Protein AF-X1GSZ5-F1 (afdb_monomer_lite)

Foldseek 3Di:
DAPDDPPDDDDPQSRVQQQLLLPVQPFKHKDWDWDADPDPPDIDIDIDMGGDQQKDWDKDFAQWDFPVDGGWIKTWIWGQQPPVQRKIKIKMKTGHPVPDRPQFIKIKIKIWGDPDRSQKIKIWIKMKGWDWDDPPPPKIKTKIKIKIWMKIKGFPDDDPQKTKIKIKMWMKMWMWIAIPPCRPAQTAIWIFIKIKIKMKIWGDDPFKTKIKIKMKIWGDDTDDQVQCPDPVVRGHQDHFFGNTKIKIKIKIKMKGQPDPLSQKIKIKIKIWIDMPGAHGQVQWDFAAIPPFAPPGGGSPDTGNIDMGIDMWMKGFPQSVCVVVVHDRDDPPDPDDGIDIDDDHD

pLDDT: mean 84.46, std 16.95, range [29.03, 98.62]

Radius of gyration: 24.36 Å; chains: 1; bounding box: 69×40×79 Å

InterPro domains:
  IPR005565 Haemolysin activator HlyB, C-terminal [PF03865] (51-308)
  IPR051544 Two-partner secretion system outer membrane transporter [PTHR34597] (4-317)

Secondary structure (DSSP, 8-state):
--S--TTSPP-HHHHHHHHHHHTTSTTEEEEEEEEE-SSTT-EEEEEEEEE---EEEEEE----S-TTT----EEEEEESSSSSSS-EEEEEEE--SSS-TTTS-EEEEEEEEEEETBTEEEEEEEEEEEEEEE-STT-EEEEEEEEEEEEEEEEEEEETTEEEEEEEEEEEEEEEEEESS-HHHH-EEEEEEEEEEEEEEEEE-SSEEEEEEEEEEEEEEES-HHHH-BTTTTBSSSTT--SS-EEEEEEEEEEEESSTT--EEEEEEEEEEEESSPPPGGGPEEESSTTSSTTSPTT-EEESSEEEEEEEEEE-HHHHHHHTTPPPPPTTS-----B------

Organism: NCBI:txid412755

Sequence (345 aa):
WSPIRVGEVGKQKELEEFINLLNLNPDRYISATVSKGAEPETLSVGYNIYEANPWHYFLQVDNSGTDDRQWTPRVGLINTNLTGIDDRFTVFYQAPWDKGITDRYSIFGSYDFPIMGPKLRLELYAGYSQFDVDGGGGINFLGHGSLYGGKLRYNAFQKDGWFFDLTTSLSREKSKVSSSIFSAILGSEVEMDLWGIGFDIHKRSDMSNTSITFDRVQSVDGSSQRKFWDSATLTGARTNADRDFSIYTTAASHSQYLDNDKIQRLTGSLRWIVPDERLVPAKMTTFGGMYSVRGYKESRIIADGGILASVQYEYDLVKHDAAQGQPTPTLGEYEIKKLAPLVFF

Structure (mmCIF, N/CA/C/O backbone):
data_AF-X1GSZ5-F1
#
_entry.id   AF-X1GSZ5-F1
#
loop_
_atom_site.group_PDB
_atom_site.id
_atom_site.type_symbol
_atom_site.label_atom_id
_atom_site.label_alt_id
_atom_site.label_comp_id
_atom_site.label_asym_id
_atom_site.label_entity_id
_atom_site.label_seq_id
_atom_site.pdbx_PDB_ins_code
_atom_site.Cartn_x
_atom_site.Cartn_y
_atom_site.Cartn_z
_atom_site.occupancy
_atom_site.B_iso_or_equiv
_atom_site.auth_seq_id
_atom_site.auth_comp_id
_atom_site.auth_asym_id
_atom_site.auth_atom_id
_atom_site.pdbx_PDB_model_num
ATOM 1 N N . TRP A 1 1 ? -2.839 -6.011 26.084 1.00 82.88 1 TRP A N 1
ATOM 2 C CA . TRP A 1 1 ? -2.559 -4.560 25.991 1.00 82.88 1 TRP A CA 1
ATOM 3 C C . TRP A 1 1 ? -3.723 -3.680 26.439 1.00 82.88 1 TRP A C 1
ATOM 5 O O . TRP A 1 1 ? -3.803 -2.545 25.988 1.00 82.88 1 TRP A O 1
ATOM 15 N N . SER A 1 2 ? -4.615 -4.160 27.316 1.00 86.44 2 SER A N 1
ATOM 16 C CA . SER A 1 2 ? -5.744 -3.328 27.745 1.00 86.44 2 SER A CA 1
ATOM 17 C C . SER A 1 2 ? -5.241 -2.067 28.468 1.00 86.44 2 SER A C 1
ATOM 19 O O . SER A 1 2 ? -4.349 -2.191 29.315 1.00 86.44 2 SER A O 1
ATOM 21 N N . PRO A 1 3 ? -5.787 -0.878 28.149 1.00 88.00 3 PRO A N 1
ATOM 22 C CA . PRO A 1 3 ? -5.493 0.354 28.876 1.00 88.00 3 PRO A CA 1
ATOM 23 C C . PRO A 1 3 ? -6.180 0.402 30.250 1.00 88.00 3 PRO A C 1
ATOM 25 O O . PRO A 1 3 ? -5.873 1.279 31.048 1.00 88.00 3 PRO A O 1
ATOM 28 N N . ILE A 1 4 ? -7.098 -0.528 30.543 1.00 88.12 4 ILE A N 1
ATOM 29 C CA . ILE A 1 4 ? -7.776 -0.633 31.837 1.00 88.12 4 ILE A CA 1
ATOM 30 C C . ILE A 1 4 ? -7.060 -1.675 32.694 1.00 88.12 4 ILE A C 1
ATOM 32 O O . ILE A 1 4 ? -6.878 -2.822 32.276 1.00 88.12 4 ILE A O 1
ATOM 36 N N . ARG A 1 5 ? -6.676 -1.281 33.910 1.00 87.06 5 ARG A N 1
ATOM 37 C CA . ARG A 1 5 ? -6.020 -2.146 34.896 1.00 87.06 5 ARG A CA 1
ATOM 38 C C . ARG A 1 5 ? -6.817 -2.189 36.190 1.00 87.06 5 ARG A C 1
ATOM 40 O O . ARG A 1 5 ? -7.495 -1.231 36.555 1.00 87.06 5 ARG A O 1
ATOM 47 N N . VAL A 1 6 ? -6.719 -3.315 36.890 1.00 86.50 6 VAL A N 1
ATOM 48 C CA . VAL A 1 6 ? -7.351 -3.491 38.202 1.00 86.50 6 VAL A CA 1
ATOM 49 C C . VAL A 1 6 ? -6.750 -2.484 39.185 1.00 86.50 6 VAL A C 1
ATOM 51 O O . VAL A 1 6 ? -5.532 -2.404 39.314 1.00 86.50 6 VAL A O 1
ATOM 54 N N . GLY A 1 7 ? -7.609 -1.726 39.871 1.00 85.00 7 GLY A N 1
ATOM 55 C CA . GLY A 1 7 ? -7.205 -0.711 40.850 1.00 85.00 7 GLY A CA 1
ATOM 56 C C . GLY A 1 7 ? -6.891 0.672 40.268 1.00 85.00 7 GLY A C 1
ATOM 57 O O . GLY A 1 7 ? -6.619 1.591 41.034 1.00 85.00 7 GLY A O 1
ATOM 58 N N . GLU A 1 8 ? -6.954 0.850 38.946 1.00 87.19 8 GLU A N 1
ATOM 59 C CA . GLU A 1 8 ? -6.777 2.153 38.298 1.00 87.19 8 GLU A CA 1
ATOM 60 C C . GLU A 1 8 ? -8.125 2.773 37.898 1.00 87.19 8 GLU A C 1
ATOM 62 O O . GLU A 1 8 ? -9.112 2.077 37.648 1.00 87.19 8 GLU A O 1
ATOM 67 N N . VAL A 1 9 ? -8.169 4.108 37.815 1.00 86.06 9 VAL A N 1
ATOM 68 C CA . VAL A 1 9 ? -9.352 4.830 37.328 1.00 86.06 9 VAL A CA 1
ATOM 69 C C . VAL A 1 9 ? -9.559 4.510 35.849 1.00 86.06 9 VAL A C 1
ATOM 71 O O . VAL A 1 9 ? -8.690 4.771 35.016 1.00 86.06 9 VAL A O 1
ATOM 74 N N . GLY A 1 10 ? -10.730 3.965 35.519 1.00 83.50 10 GLY A N 1
ATOM 75 C CA . GLY A 1 10 ? -11.075 3.602 34.151 1.00 83.50 10 GLY A CA 1
ATOM 76 C C . GLY A 1 10 ? -11.199 4.826 33.245 1.00 83.50 10 GLY A C 1
ATOM 77 O O . GLY A 1 10 ? -12.003 5.723 33.494 1.00 83.50 10 GLY A O 1
ATOM 78 N N . LYS A 1 11 ? -10.426 4.847 32.157 1.00 89.69 11 LYS A N 1
ATOM 79 C CA . LYS A 1 11 ? -10.468 5.911 31.151 1.00 89.69 11 LYS A CA 1
ATOM 80 C C . LYS A 1 11 ? -11.216 5.436 29.912 1.00 89.69 11 LYS A C 1
ATOM 82 O O . LYS A 1 11 ? -10.650 4.758 29.056 1.00 89.69 11 LYS A O 1
ATOM 87 N N . GLN A 1 12 ? -12.483 5.830 29.803 1.00 89.75 12 GLN A N 1
ATOM 88 C CA . GLN A 1 12 ? -13.365 5.429 28.702 1.00 89.75 12 GLN A CA 1
ATOM 89 C C . GLN A 1 12 ? -12.759 5.719 27.321 1.00 89.75 12 GLN A C 1
ATOM 91 O O . GLN A 1 12 ? -12.715 4.833 26.476 1.00 89.75 12 GLN A O 1
ATOM 96 N N . LYS A 1 13 ? -12.214 6.925 27.116 1.00 90.75 13 LYS A N 1
ATOM 97 C CA . LYS A 1 13 ? -11.616 7.316 25.833 1.00 90.75 13 LYS A CA 1
ATOM 98 C C . LYS A 1 13 ? -10.451 6.409 25.415 1.00 90.75 13 LYS A C 1
ATOM 100 O O . LYS A 1 13 ? -10.368 6.018 24.258 1.00 90.75 13 LYS A O 1
ATOM 105 N N . GLU A 1 14 ? -9.561 6.057 26.346 1.00 91.56 14 GLU A N 1
ATOM 106 C CA . GLU A 1 14 ? -8.424 5.174 26.043 1.00 91.56 14 GLU A CA 1
ATOM 10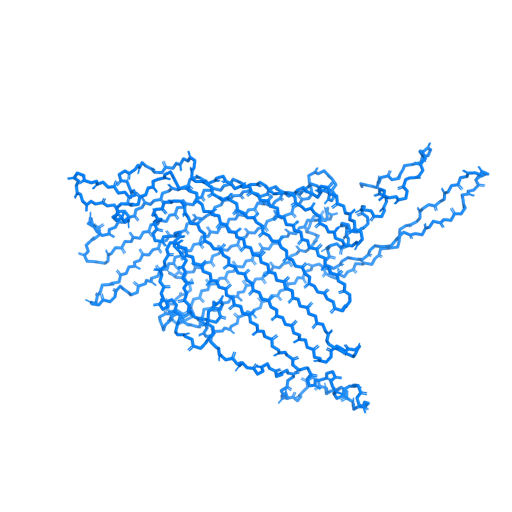7 C C . GLU A 1 14 ? -8.899 3.753 25.703 1.00 91.56 14 GLU A C 1
ATOM 109 O O . GLU A 1 14 ? -8.352 3.123 24.799 1.00 91.56 14 GLU A O 1
ATOM 114 N N . LEU A 1 15 ? -9.944 3.269 26.386 1.00 92.69 15 LEU A N 1
ATOM 115 C CA . LEU A 1 15 ? -10.574 1.979 26.105 1.00 92.69 15 LEU A CA 1
ATOM 116 C C . LEU A 1 15 ? -11.234 1.945 24.718 1.00 92.69 15 LEU A C 1
ATOM 118 O O . LEU A 1 15 ? -11.032 0.985 23.978 1.00 92.69 15 LEU A O 1
ATOM 122 N N . GLU A 1 16 ? -11.990 2.981 24.358 1.00 93.00 16 GLU A N 1
ATOM 123 C CA . GLU A 1 16 ? -12.640 3.097 23.048 1.00 93.00 16 GLU A CA 1
ATOM 124 C C . GLU A 1 16 ? -11.612 3.165 21.913 1.00 93.00 16 GLU A C 1
ATOM 126 O O . GLU A 1 16 ? -11.693 2.378 20.973 1.00 93.00 16 GLU A O 1
ATOM 131 N N . GLU A 1 17 ? -10.594 4.029 22.026 1.00 93.94 17 GLU A N 1
ATOM 132 C CA . GLU A 1 17 ? -9.506 4.120 21.040 1.00 93.94 17 GLU A CA 1
ATOM 133 C C . GLU A 1 17 ? -8.778 2.783 20.857 1.00 93.94 17 GLU A C 1
ATOM 135 O O . GLU A 1 17 ? -8.413 2.411 19.740 1.00 93.94 17 GLU A O 1
ATOM 140 N N . PHE A 1 18 ? -8.560 2.056 21.955 1.00 94.44 18 PHE A N 1
ATOM 141 C CA . PHE A 1 18 ? -7.923 0.745 21.940 1.00 94.44 18 PHE A CA 1
ATOM 142 C C . PHE A 1 18 ? -8.770 -0.296 21.198 1.00 94.44 18 PHE A C 1
ATOM 144 O O . PHE A 1 18 ? -8.250 -0.999 20.332 1.00 94.44 18 PHE A O 1
ATOM 151 N N . ILE A 1 19 ? -10.069 -0.372 21.498 1.00 94.62 19 ILE A N 1
ATOM 152 C CA . ILE A 1 19 ? -10.999 -1.310 20.851 1.00 94.62 19 ILE A CA 1
ATOM 153 C C . ILE A 1 19 ? -11.149 -0.990 19.364 1.00 94.62 19 ILE A C 1
ATOM 155 O O . ILE A 1 19 ? -11.087 -1.894 18.535 1.00 94.62 19 ILE A O 1
ATOM 159 N N . ASN A 1 20 ? -11.282 0.290 19.018 1.00 95.31 20 ASN A N 1
ATOM 160 C CA . ASN A 1 20 ? -11.375 0.748 17.636 1.00 95.31 20 ASN A CA 1
ATOM 161 C C . ASN A 1 20 ? -10.180 0.286 16.794 1.00 95.31 20 ASN A C 1
ATOM 163 O O . ASN A 1 20 ? -10.371 -0.174 15.672 1.00 95.31 20 ASN A O 1
ATOM 167 N N . LEU A 1 21 ? -8.960 0.352 17.341 1.00 95.44 21 LEU A N 1
ATOM 168 C CA . LEU A 1 21 ? -7.767 -0.127 16.638 1.00 95.44 21 LEU A CA 1
ATOM 169 C C . LEU A 1 21 ? -7.743 -1.646 16.493 1.00 95.44 21 LEU A C 1
ATOM 171 O O . LEU A 1 21 ? -7.367 -2.147 15.438 1.00 95.44 21 LEU A O 1
ATOM 175 N N . LEU A 1 22 ? -8.164 -2.390 17.520 1.00 94.19 22 LEU A N 1
ATOM 176 C CA . LEU A 1 22 ? -8.258 -3.848 17.420 1.00 94.19 22 LEU A CA 1
ATOM 177 C C . LEU A 1 22 ? -9.318 -4.296 16.405 1.00 94.19 22 LEU A C 1
ATOM 179 O O . LEU A 1 22 ? -9.159 -5.361 15.810 1.00 94.19 22 LEU A O 1
ATOM 183 N N . ASN A 1 23 ? -10.352 -3.487 16.181 1.00 94.44 23 ASN A N 1
ATOM 184 C CA . ASN A 1 23 ? -11.404 -3.725 15.190 1.00 94.44 23 ASN A CA 1
ATOM 185 C C . ASN A 1 23 ? -11.011 -3.323 13.759 1.00 94.44 23 ASN A C 1
ATOM 187 O O . ASN A 1 23 ? -11.820 -3.461 12.843 1.00 94.44 23 ASN A O 1
ATOM 191 N N . LEU A 1 24 ? -9.779 -2.849 13.535 1.00 92.56 24 LEU A N 1
ATOM 192 C CA . LEU A 1 24 ? -9.230 -2.717 12.180 1.00 92.56 24 LEU A CA 1
ATOM 193 C C . LEU A 1 24 ? -8.875 -4.081 11.566 1.00 92.56 24 LEU A C 1
ATOM 195 O O . LEU A 1 24 ? -8.704 -4.178 10.349 1.00 92.56 24 LEU A O 1
ATOM 199 N N . ASN A 1 25 ? -8.764 -5.131 12.385 1.00 93.38 25 ASN A N 1
ATOM 200 C CA . ASN A 1 25 ? -8.590 -6.498 11.913 1.00 93.38 25 ASN A CA 1
ATOM 201 C C . ASN A 1 25 ? -9.917 -7.010 11.312 1.00 93.38 25 ASN A C 1
ATOM 203 O O . ASN A 1 25 ? -10.921 -7.030 12.020 1.00 93.38 25 ASN A O 1
ATOM 207 N N . PRO A 1 26 ? -9.961 -7.419 10.031 1.00 91.06 26 PRO A N 1
ATOM 208 C CA . PRO A 1 26 ? -11.212 -7.802 9.374 1.00 91.06 26 PRO A CA 1
ATOM 209 C C . PRO A 1 26 ? -11.831 -9.096 9.920 1.00 91.06 26 PRO A C 1
ATOM 211 O O . PRO A 1 26 ? -13.038 -9.276 9.787 1.00 91.06 26 PRO A O 1
ATOM 214 N N . ASP A 1 27 ? -11.033 -9.968 10.541 1.00 94.62 27 ASP A N 1
ATOM 215 C CA . ASP A 1 27 ? -11.483 -11.269 11.055 1.00 94.62 27 ASP A CA 1
ATOM 216 C C . ASP A 1 27 ? -11.710 -11.257 12.563 1.00 94.62 27 ASP A C 1
ATOM 218 O O . ASP A 1 27 ? -11.918 -12.305 13.173 1.00 94.62 27 ASP A O 1
ATOM 222 N N . ARG A 1 28 ? -11.668 -10.079 13.188 1.00 93.88 28 ARG A N 1
ATOM 223 C CA . ARG A 1 28 ? -11.904 -9.937 14.618 1.00 93.88 28 ARG A CA 1
ATOM 224 C C . ARG A 1 28 ? -12.800 -8.749 14.907 1.00 93.88 28 ARG A C 1
ATOM 226 O O . ARG A 1 28 ? -12.592 -7.649 14.410 1.00 93.88 28 ARG A O 1
ATOM 233 N N . TYR A 1 29 ? -13.755 -8.967 15.798 1.00 94.81 29 TYR A N 1
ATOM 234 C CA . TYR A 1 29 ? -14.589 -7.917 16.351 1.00 94.81 29 TYR A CA 1
ATOM 235 C C . TYR A 1 29 ? -14.596 -7.996 17.873 1.00 94.81 29 TYR A C 1
ATOM 237 O O . TYR A 1 29 ? -14.850 -9.044 18.464 1.00 94.81 29 TYR A O 1
ATOM 245 N N . ILE A 1 30 ? -14.316 -6.868 18.510 1.00 94.81 30 ILE A N 1
ATOM 246 C CA . ILE A 1 30 ? -14.254 -6.709 19.955 1.00 94.81 30 ILE A CA 1
ATOM 247 C C . ILE A 1 30 ? -15.225 -5.609 20.360 1.00 94.81 30 ILE A C 1
ATOM 249 O O . ILE A 1 30 ? -15.229 -4.512 19.799 1.00 94.81 30 ILE A O 1
ATOM 253 N N . SER A 1 31 ? -16.012 -5.885 21.393 1.00 94.94 31 SER A N 1
ATOM 254 C CA . SER A 1 31 ? -16.800 -4.881 22.107 1.00 94.94 31 SER A CA 1
ATOM 255 C C . SER A 1 31 ? -16.514 -4.969 23.602 1.00 94.94 31 SER A C 1
ATOM 257 O O . SER A 1 31 ? -16.216 -6.046 24.121 1.00 94.94 31 SER A O 1
ATOM 259 N N . ALA A 1 32 ? -16.588 -3.839 24.304 1.00 93.19 32 ALA A N 1
ATOM 260 C CA . ALA A 1 32 ? -16.496 -3.814 25.759 1.00 93.19 32 ALA A CA 1
ATOM 261 C C . ALA A 1 32 ? -17.878 -3.648 26.387 1.00 93.19 32 ALA A C 1
ATOM 263 O O . ALA A 1 32 ? -18.705 -2.875 25.912 1.00 93.19 32 ALA A O 1
ATOM 264 N N . THR A 1 33 ? -18.101 -4.359 27.486 1.00 92.25 33 THR A N 1
ATOM 265 C CA . THR A 1 33 ? -19.254 -4.181 28.368 1.00 92.25 33 THR A CA 1
ATOM 266 C C . THR A 1 33 ? -18.750 -3.652 29.700 1.00 92.25 33 THR A C 1
ATOM 268 O O . THR A 1 33 ? -17.846 -4.239 30.292 1.00 92.25 33 THR A O 1
ATOM 271 N N . VAL A 1 34 ? -19.324 -2.544 30.168 1.00 90.06 34 VAL A N 1
ATOM 272 C CA . VAL A 1 34 ? -18.990 -1.943 31.463 1.00 90.06 34 VAL A CA 1
ATOM 273 C C . VAL A 1 34 ? -20.175 -2.129 32.401 1.00 90.06 34 VAL A C 1
ATOM 275 O O . VAL A 1 34 ? -21.286 -1.704 32.093 1.00 90.06 34 VAL A O 1
ATOM 278 N N . SER A 1 35 ? -19.945 -2.764 33.546 1.00 90.25 35 SER A N 1
ATOM 279 C CA . SER A 1 35 ? -20.949 -2.981 34.587 1.00 90.25 35 SER A CA 1
ATOM 280 C C . SER A 1 35 ? -20.439 -2.525 35.953 1.00 90.25 35 SER A C 1
ATOM 282 O O . SER A 1 35 ? -19.258 -2.226 36.133 1.00 90.25 35 SER A O 1
ATOM 284 N N . LYS A 1 36 ? -21.331 -2.477 36.948 1.00 90.31 36 LYS A N 1
ATOM 285 C CA . LYS A 1 36 ? -20.937 -2.234 38.342 1.00 90.31 36 LYS A CA 1
ATOM 286 C C . LYS A 1 36 ? -20.039 -3.379 38.830 1.00 90.31 36 LYS A C 1
ATOM 288 O O . LYS A 1 36 ? -20.322 -4.543 38.544 1.00 90.31 36 LYS A O 1
ATOM 293 N N . GLY A 1 37 ? -18.956 -3.043 39.525 1.00 87.62 37 GLY A N 1
ATOM 294 C CA . GLY A 1 37 ? -18.072 -4.014 40.165 1.00 87.62 37 GLY A CA 1
ATOM 295 C C . GLY A 1 37 ? -18.649 -4.567 41.473 1.00 87.62 37 GLY A C 1
ATOM 296 O O . GLY A 1 37 ? -19.717 -4.153 41.926 1.00 87.62 37 GLY A O 1
ATOM 297 N N . ALA A 1 38 ? -17.946 -5.541 42.057 1.00 88.25 38 ALA A N 1
ATOM 298 C CA . ALA A 1 38 ? -18.375 -6.213 43.286 1.00 88.25 38 ALA A CA 1
ATOM 299 C C . ALA A 1 38 ? -18.342 -5.284 44.512 1.00 88.25 38 ALA A C 1
ATOM 301 O O . ALA A 1 38 ? -19.218 -5.367 45.370 1.00 88.25 38 ALA A O 1
ATOM 302 N N . GLU A 1 39 ? -17.369 -4.373 44.560 1.00 89.50 39 GLU A N 1
ATOM 303 C CA . GLU A 1 39 ? -17.226 -3.380 45.625 1.00 89.50 39 GLU A CA 1
ATOM 304 C C . GLU A 1 39 ? -17.931 -2.060 45.254 1.00 89.50 39 GLU A C 1
ATOM 306 O O . GLU A 1 39 ? -18.024 -1.714 44.065 1.00 89.50 39 GLU A O 1
ATOM 311 N N . PRO A 1 40 ? -18.418 -1.280 46.237 1.00 85.62 40 PRO A N 1
ATOM 312 C CA . PRO A 1 40 ? -18.927 0.068 45.997 1.00 85.62 40 PRO A CA 1
ATOM 313 C C . PRO A 1 40 ? -17.927 0.931 45.214 1.00 85.62 40 PRO A C 1
ATOM 315 O O . PRO A 1 40 ? -16.722 0.829 45.413 1.00 85.62 40 PRO A O 1
ATOM 318 N N . GLU A 1 41 ? -18.437 1.770 44.308 1.00 85.31 41 GLU A N 1
ATOM 319 C CA . GLU A 1 41 ? -17.633 2.686 43.474 1.00 85.31 41 GLU A CA 1
ATOM 320 C C . GLU A 1 41 ? -16.602 2.011 42.545 1.00 85.31 41 GLU A C 1
ATOM 322 O O . GLU A 1 41 ? -15.723 2.675 42.001 1.00 85.31 41 GLU A O 1
ATOM 327 N N . THR A 1 42 ? -16.738 0.705 42.287 1.00 89.25 42 THR A N 1
ATOM 328 C CA . THR A 1 42 ? -15.902 -0.016 41.312 1.00 89.25 42 THR A CA 1
ATOM 329 C C . THR A 1 42 ? -16.654 -0.346 40.021 1.00 89.25 42 THR A C 1
ATOM 331 O O . THR A 1 42 ? -17.884 -0.459 39.997 1.00 89.25 42 THR A O 1
ATOM 334 N N . LEU A 1 43 ? -15.905 -0.512 38.927 1.00 89.06 43 LEU A N 1
ATOM 335 C CA . LEU A 1 43 ? -16.407 -0.932 37.617 1.00 89.06 43 LEU A CA 1
ATOM 336 C C . LEU A 1 43 ? -15.827 -2.301 37.248 1.00 89.06 43 LEU A C 1
ATOM 338 O O . LEU A 1 43 ? -14.667 -2.589 37.539 1.00 89.06 43 LEU A O 1
ATOM 342 N N . SER A 1 44 ? -16.622 -3.124 36.570 1.00 90.38 44 SER A N 1
ATOM 343 C CA . SER A 1 44 ? -16.173 -4.346 35.907 1.00 90.38 44 SER A CA 1
ATOM 344 C C . SER A 1 44 ? -16.235 -4.144 34.397 1.00 90.38 44 SER A C 1
ATOM 346 O O . SER A 1 44 ? -17.245 -3.673 33.874 1.00 90.38 44 SER A O 1
ATOM 348 N N . VAL A 1 45 ? -15.143 -4.458 33.700 1.00 90.69 45 VAL A N 1
ATOM 349 C CA . VAL A 1 45 ? -15.039 -4.335 32.241 1.00 90.69 45 VAL A CA 1
ATOM 350 C C . VAL A 1 45 ? -14.825 -5.723 31.655 1.00 90.69 45 VAL A C 1
ATOM 352 O O . VAL A 1 45 ? -13.807 -6.361 31.918 1.00 90.69 45 VAL A O 1
ATOM 355 N N . GLY A 1 46 ? -15.787 -6.184 30.860 1.00 91.69 46 GLY A N 1
ATOM 356 C CA . GLY A 1 46 ? -15.697 -7.414 30.078 1.00 91.69 46 GLY A CA 1
ATOM 357 C C . GLY A 1 46 ? -15.470 -7.114 28.599 1.00 91.69 46 GLY A C 1
ATOM 358 O O . GLY A 1 46 ? -15.943 -6.096 28.095 1.00 91.69 46 GLY A O 1
ATOM 359 N N . TYR A 1 47 ? -14.778 -8.011 27.896 1.00 93.38 47 TYR A N 1
ATOM 360 C CA . TYR A 1 47 ? -14.618 -7.951 26.443 1.00 93.38 47 TYR A CA 1
ATOM 361 C C . TYR A 1 47 ? -15.366 -9.111 25.801 1.00 93.38 47 TYR A C 1
ATOM 363 O O . TYR A 1 47 ? -15.097 -10.268 26.119 1.00 93.38 47 TYR A O 1
ATOM 371 N N . ASN A 1 48 ? -16.266 -8.801 24.875 1.00 95.06 48 ASN A N 1
ATOM 372 C CA . ASN A 1 48 ? -16.856 -9.800 23.996 1.00 95.06 48 ASN A CA 1
ATOM 373 C C . ASN A 1 48 ? -16.024 -9.828 22.720 1.00 95.06 48 ASN A C 1
ATOM 375 O O . ASN A 1 48 ? -15.893 -8.801 22.049 1.00 95.06 48 ASN A O 1
ATOM 379 N N . ILE A 1 49 ? -15.452 -10.989 22.421 1.00 95.00 49 ILE A N 1
ATOM 380 C CA . ILE A 1 49 ? -14.534 -11.188 21.304 1.00 95.00 49 ILE A CA 1
ATOM 381 C C . ILE A 1 49 ? -15.178 -12.183 20.345 1.00 95.00 49 ILE A C 1
ATOM 383 O O . ILE A 1 49 ? -15.562 -13.282 20.742 1.00 95.00 49 ILE A O 1
ATOM 387 N N . TYR A 1 50 ? -15.293 -11.776 19.089 1.00 94.81 50 TYR A N 1
ATOM 388 C CA . TYR A 1 50 ? -15.663 -12.626 17.973 1.00 94.81 50 TYR A CA 1
ATOM 389 C C . TYR A 1 50 ? -14.469 -12.723 17.026 1.00 94.81 50 TYR A C 1
ATOM 391 O O . TYR A 1 50 ? -13.942 -11.695 16.599 1.00 94.81 50 TYR A O 1
ATOM 399 N N . GLU A 1 51 ? -14.056 -13.944 16.703 1.00 93.75 51 GLU A N 1
ATOM 400 C CA . GLU A 1 51 ? -12.965 -14.230 15.771 1.00 93.75 51 GLU A CA 1
ATOM 401 C C . GLU A 1 51 ? -13.474 -15.155 14.664 1.00 93.75 51 GLU A C 1
ATOM 403 O O . GLU A 1 51 ? -14.153 -16.151 14.924 1.00 93.75 51 GLU A O 1
ATOM 408 N N . ALA A 1 52 ? -13.151 -14.808 13.424 1.00 94.12 52 ALA A N 1
ATOM 409 C CA . ALA A 1 52 ? -13.334 -15.649 12.255 1.00 94.12 52 ALA A CA 1
ATOM 410 C C . ALA A 1 52 ? -12.028 -16.394 11.929 1.00 94.12 52 ALA A C 1
ATOM 412 O O . ALA A 1 52 ? -10.988 -16.170 12.548 1.00 94.12 52 ALA A O 1
ATOM 413 N N . ASN A 1 53 ? -12.074 -17.306 10.954 1.00 95.06 53 ASN A N 1
ATOM 414 C CA . ASN A 1 53 ? -10.872 -17.995 10.488 1.00 95.06 53 ASN A CA 1
ATOM 415 C C . ASN A 1 53 ? -9.869 -16.968 9.917 1.00 95.06 53 ASN A C 1
ATOM 417 O O . ASN A 1 53 ? -10.215 -16.300 8.944 1.00 95.06 53 ASN A O 1
ATOM 421 N N . PRO A 1 54 ? -8.640 -16.865 10.459 1.00 95.94 54 PRO A N 1
ATOM 422 C CA . PRO A 1 54 ? -7.676 -15.868 10.006 1.00 95.94 54 PRO A CA 1
ATOM 423 C C . PRO A 1 54 ? -6.999 -16.231 8.676 1.00 95.94 54 PRO A C 1
ATOM 425 O O . PRO A 1 54 ? -6.253 -15.413 8.145 1.00 95.94 54 PRO A O 1
ATOM 428 N N . TRP A 1 55 ? -7.193 -17.449 8.152 1.00 96.38 55 TRP A N 1
ATOM 429 C CA . TRP A 1 55 ? -6.560 -17.923 6.919 1.00 96.38 55 TRP A CA 1
ATOM 430 C C . TRP A 1 55 ? -7.410 -17.643 5.678 1.00 96.38 55 TRP A C 1
ATOM 432 O O . TRP A 1 55 ? -8.492 -18.208 5.517 1.00 96.38 55 TRP A O 1
ATOM 442 N N . HIS A 1 56 ? -6.849 -16.875 4.741 1.00 95.31 56 HIS A N 1
ATOM 443 C CA . HIS A 1 56 ? -7.469 -16.549 3.456 1.00 95.31 56 HIS A CA 1
ATOM 444 C C . HIS A 1 56 ? -6.551 -16.931 2.298 1.00 95.31 56 HIS A C 1
ATOM 446 O O . HIS A 1 56 ? -5.435 -16.425 2.177 1.00 95.31 56 HIS A O 1
ATOM 452 N N . TYR A 1 57 ? -7.040 -17.798 1.417 1.00 96.00 57 TYR A N 1
ATOM 453 C CA . TYR A 1 57 ? -6.351 -18.210 0.194 1.00 96.00 57 TYR A CA 1
ATOM 454 C C . TYR A 1 57 ? -7.017 -17.542 -1.002 1.00 96.00 57 TYR A C 1
ATOM 456 O O . TYR A 1 57 ? -8.244 -17.453 -1.052 1.00 96.00 57 TYR A O 1
ATOM 464 N N . PHE A 1 58 ? -6.232 -17.107 -1.985 1.00 88.19 58 PHE A N 1
ATOM 465 C CA . PHE A 1 58 ? -6.794 -16.527 -3.198 1.00 88.19 58 PHE A CA 1
ATOM 466 C C . PHE A 1 58 ? -6.032 -16.938 -4.456 1.00 88.19 58 PHE A C 1
ATOM 468 O O . PHE A 1 58 ? -4.816 -17.135 -4.450 1.00 88.19 58 PHE A O 1
ATOM 475 N N . LEU A 1 59 ? -6.789 -17.025 -5.548 1.00 92.06 59 LEU A N 1
ATOM 476 C CA . LEU A 1 59 ? -6.306 -17.135 -6.914 1.00 92.06 59 LEU A CA 1
ATOM 477 C C . LEU A 1 59 ? -6.957 -16.002 -7.706 1.00 92.06 59 LEU A C 1
ATOM 479 O O . LEU A 1 59 ? -8.179 -15.874 -7.720 1.00 92.06 59 LEU A O 1
ATOM 483 N N . GLN A 1 60 ? -6.140 -15.193 -8.365 1.00 84.88 60 GLN A N 1
ATOM 484 C CA . GLN A 1 60 ? -6.580 -14.144 -9.269 1.00 84.88 60 GLN A CA 1
ATOM 485 C C . GLN A 1 60 ? -6.030 -14.435 -10.661 1.00 84.88 60 GLN A C 1
ATOM 487 O O . GLN A 1 60 ? -4.837 -14.683 -10.829 1.00 84.88 60 GLN A O 1
ATOM 492 N N . VAL A 1 61 ? -6.912 -14.387 -11.654 1.00 88.19 61 VAL A N 1
ATOM 493 C CA . VAL A 1 61 ? -6.578 -14.496 -13.073 1.00 88.19 61 VAL A CA 1
ATOM 494 C C . VAL A 1 61 ? -7.238 -13.321 -13.772 1.00 88.19 61 VAL A C 1
ATOM 496 O O . VAL A 1 61 ? -8.448 -13.133 -13.657 1.00 88.19 61 VAL A O 1
ATOM 499 N N . ASP A 1 62 ? -6.448 -12.538 -14.490 1.00 81.94 62 ASP A N 1
ATOM 500 C CA . ASP A 1 62 ? -6.931 -11.428 -15.296 1.00 81.94 62 ASP A CA 1
ATOM 501 C C . ASP A 1 62 ? -6.074 -11.273 -16.557 1.00 81.94 62 ASP A C 1
ATOM 503 O O . ASP A 1 62 ? -4.985 -11.841 -16.680 1.00 81.94 62 ASP A O 1
ATOM 507 N N . ASN A 1 63 ? -6.603 -10.522 -17.517 1.00 83.75 63 ASN A N 1
ATOM 508 C CA . ASN A 1 63 ? -5.933 -10.172 -18.762 1.00 83.75 63 ASN A CA 1
ATOM 509 C C . ASN A 1 63 ? -5.442 -8.716 -18.756 1.00 83.75 63 ASN A C 1
ATOM 511 O O . ASN A 1 63 ? -5.338 -8.104 -19.819 1.00 83.75 63 ASN A O 1
ATOM 515 N N . SER A 1 64 ? -5.183 -8.143 -17.575 1.00 74.00 64 SER A N 1
ATOM 516 C CA . SER A 1 64 ? -4.558 -6.825 -17.477 1.00 74.00 64 SER A CA 1
ATOM 517 C C . SER A 1 64 ? -3.059 -6.917 -17.783 1.00 74.00 64 SER A C 1
ATOM 519 O O . SER A 1 64 ? -2.443 -7.979 -17.673 1.00 74.00 64 SER A O 1
ATOM 521 N N . GLY A 1 65 ? -2.465 -5.800 -18.199 1.00 69.19 65 GLY A N 1
ATOM 522 C CA . GLY A 1 65 ? -1.070 -5.728 -18.638 1.00 69.19 65 GLY A CA 1
ATOM 523 C C . GLY A 1 65 ? -0.899 -5.534 -20.149 1.00 69.19 65 GLY A C 1
ATOM 524 O O . GLY A 1 65 ? -1.834 -5.654 -20.943 1.00 69.19 65 GLY A O 1
ATOM 525 N N . THR A 1 66 ? 0.322 -5.168 -20.547 1.00 71.94 66 THR A N 1
ATOM 526 C CA . THR A 1 66 ? 0.704 -5.029 -21.961 1.00 71.94 66 THR A CA 1
ATOM 527 C C . THR A 1 66 ? 0.518 -6.353 -22.695 1.00 71.94 66 THR A C 1
ATOM 529 O O . THR A 1 66 ? 0.548 -7.396 -22.052 1.00 71.94 66 THR A O 1
ATOM 532 N N . ASP A 1 67 ? 0.392 -6.333 -24.024 1.00 73.88 67 ASP A N 1
ATOM 533 C CA . ASP A 1 67 ? 0.138 -7.538 -24.838 1.00 73.88 67 ASP A CA 1
ATOM 534 C C . ASP A 1 67 ? 1.114 -8.693 -24.508 1.00 73.88 67 ASP A C 1
ATOM 536 O O . ASP A 1 67 ? 0.729 -9.858 -24.475 1.00 73.88 67 ASP A O 1
ATOM 540 N N . ASP A 1 68 ? 2.354 -8.372 -24.127 1.00 66.69 68 ASP A N 1
ATOM 541 C CA . ASP A 1 68 ? 3.361 -9.350 -23.706 1.00 66.69 68 ASP A CA 1
ATOM 542 C C . ASP A 1 68 ? 3.248 -9.919 -22.283 1.00 66.69 68 ASP A C 1
ATOM 544 O O . ASP A 1 68 ? 4.039 -10.803 -21.933 1.00 66.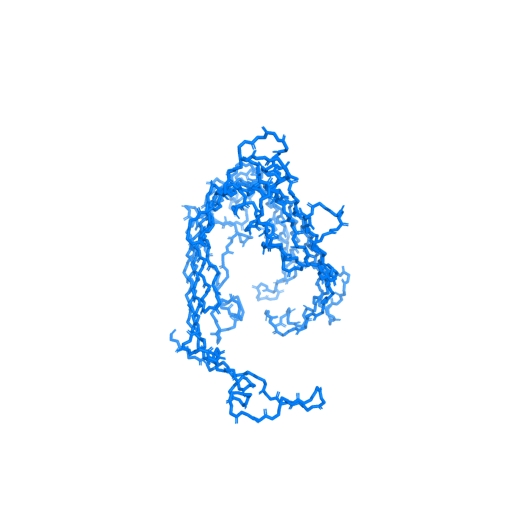69 68 ASP A O 1
ATOM 548 N N . ARG A 1 69 ? 2.341 -9.393 -21.458 1.00 66.69 69 ARG A N 1
ATOM 549 C CA . ARG A 1 69 ? 2.222 -9.651 -20.010 1.00 66.69 69 ARG A CA 1
ATOM 550 C C . ARG A 1 69 ? 0.796 -9.945 -19.541 1.00 66.69 69 ARG A C 1
ATOM 552 O O . ARG A 1 69 ? 0.570 -10.049 -18.335 1.00 66.69 69 ARG A O 1
ATOM 559 N N . GLN A 1 70 ? -0.163 -10.040 -20.456 1.00 78.44 70 GLN A N 1
ATOM 560 C CA . GLN A 1 70 ? -1.517 -10.471 -20.112 1.00 78.44 70 GLN A CA 1
ATOM 561 C C . GLN A 1 70 ? -1.492 -11.902 -19.574 1.00 78.44 70 GLN A C 1
ATOM 563 O O . GLN A 1 70 ? -0.565 -12.655 -19.860 1.00 78.44 70 GLN A O 1
ATOM 568 N N . TRP A 1 71 ? -2.516 -12.279 -18.806 1.00 82.62 71 TRP A N 1
ATOM 569 C CA . TRP A 1 71 ? -2.644 -13.630 -18.252 1.00 82.62 71 TRP A CA 1
ATOM 570 C C . TRP A 1 71 ? -1.464 -13.996 -17.356 1.00 82.62 71 TRP A C 1
ATOM 572 O O . TRP A 1 71 ? -0.777 -14.999 -17.558 1.00 82.62 71 TRP A O 1
ATOM 582 N N . THR A 1 72 ? -1.264 -13.178 -16.321 1.00 78.38 72 THR A N 1
ATOM 583 C CA . THR A 1 72 ? -0.263 -13.419 -15.278 1.00 78.38 72 THR A CA 1
ATOM 584 C C . THR A 1 72 ? -0.951 -13.730 -13.945 1.00 78.38 72 THR A C 1
ATOM 586 O O . THR A 1 72 ? -1.128 -12.824 -13.126 1.00 78.38 72 THR A O 1
ATOM 589 N N . PRO A 1 73 ? -1.372 -14.982 -13.696 1.00 85.81 73 PRO A N 1
ATOM 590 C CA . PRO A 1 73 ? -2.125 -15.311 -12.498 1.00 85.81 73 PRO A CA 1
ATOM 591 C C . PRO A 1 73 ? -1.337 -15.105 -11.222 1.00 85.81 73 PRO A C 1
ATOM 593 O O . PRO A 1 73 ? -0.123 -15.311 -11.165 1.00 85.81 73 PRO A O 1
ATOM 596 N N . ARG A 1 74 ? -2.072 -14.728 -10.182 1.00 83.31 74 ARG A N 1
ATOM 597 C CA . ARG A 1 74 ? -1.564 -14.482 -8.842 1.00 83.31 74 ARG A CA 1
ATOM 598 C C . ARG A 1 74 ? -2.190 -15.473 -7.878 1.00 83.31 74 ARG A C 1
ATOM 600 O O . ARG A 1 74 ? -3.410 -15.550 -7.767 1.00 83.31 74 ARG A O 1
ATOM 607 N N . VAL A 1 75 ? -1.346 -16.188 -7.151 1.00 89.62 75 VAL A N 1
ATOM 608 C CA . VAL A 1 75 ? -1.747 -17.058 -6.045 1.00 89.62 75 VAL A CA 1
ATOM 609 C C . VAL A 1 75 ? -1.179 -16.476 -4.769 1.00 89.62 75 VAL A C 1
ATOM 611 O O . VAL A 1 75 ? -0.015 -16.073 -4.732 1.00 89.62 75 VAL A O 1
ATOM 614 N N . GLY A 1 76 ? -1.982 -16.425 -3.716 1.00 87.38 76 GLY A N 1
ATOM 615 C CA . GLY A 1 76 ? -1.506 -15.896 -2.453 1.00 87.38 76 GLY A CA 1
ATOM 616 C C . GLY A 1 76 ? -2.268 -16.381 -1.241 1.00 87.38 76 GLY A C 1
ATOM 617 O O . GLY A 1 76 ? -3.285 -17.075 -1.318 1.00 87.38 76 GLY A O 1
ATOM 618 N N . LEU A 1 77 ? -1.702 -15.999 -0.109 1.00 93.75 77 LEU A N 1
ATOM 619 C CA . LEU A 1 77 ? -2.115 -16.369 1.224 1.00 93.75 77 LEU A CA 1
ATOM 620 C C . LEU A 1 77 ? -2.049 -15.132 2.109 1.00 93.75 77 LEU A C 1
ATOM 622 O O . LEU A 1 77 ? -1.045 -14.415 2.121 1.00 93.75 77 LEU A O 1
ATOM 626 N N . ILE A 1 78 ? -3.116 -14.903 2.860 1.00 94.62 78 ILE A N 1
ATOM 627 C CA . ILE A 1 78 ? -3.197 -13.871 3.884 1.00 94.62 78 ILE A CA 1
ATOM 628 C C . ILE A 1 78 ? -3.541 -14.572 5.194 1.00 94.62 78 ILE A C 1
ATOM 630 O O . ILE A 1 78 ? -4.458 -15.390 5.243 1.00 94.62 78 ILE A O 1
ATOM 634 N N . ASN A 1 79 ? -2.795 -14.254 6.246 1.00 97.69 79 ASN A N 1
ATOM 635 C CA . ASN A 1 79 ? -3.141 -14.606 7.612 1.00 97.69 79 ASN A CA 1
ATOM 636 C C . ASN A 1 79 ? -3.271 -13.318 8.432 1.00 97.69 79 ASN A C 1
ATOM 638 O O . ASN A 1 79 ? -2.371 -12.483 8.385 1.00 97.69 79 ASN A O 1
ATOM 642 N N . THR A 1 80 ? -4.376 -13.131 9.148 1.00 96.75 80 THR A N 1
ATOM 643 C CA . THR A 1 80 ? -4.671 -11.906 9.918 1.00 96.75 80 THR A CA 1
ATOM 644 C C . THR A 1 80 ? -4.405 -12.013 11.421 1.00 96.75 80 THR A C 1
ATOM 646 O O . THR A 1 80 ? -4.668 -11.052 12.145 1.00 96.75 80 THR A O 1
ATOM 649 N N . ASN A 1 81 ? -3.897 -13.151 11.900 1.00 96.12 81 ASN A N 1
ATOM 650 C CA . ASN A 1 81 ? -3.481 -13.354 13.289 1.00 96.12 81 ASN A CA 1
ATOM 651 C C . ASN A 1 81 ? -2.487 -14.532 13.399 1.00 96.12 81 ASN A C 1
ATOM 653 O O . ASN A 1 81 ? -2.785 -15.550 14.028 1.00 96.12 81 ASN A O 1
ATOM 657 N N . LEU A 1 82 ? -1.335 -14.443 12.723 1.00 95.75 82 LEU A N 1
ATOM 658 C CA . LEU A 1 82 ? -0.455 -15.599 12.477 1.00 95.75 82 LEU A CA 1
ATOM 659 C C . LEU A 1 82 ? 0.164 -16.159 13.765 1.00 95.75 82 LEU A C 1
ATOM 661 O O . LEU A 1 82 ? 0.241 -17.376 13.933 1.00 95.75 82 LEU A O 1
ATOM 665 N N . THR A 1 83 ? 0.603 -15.284 14.667 1.00 95.81 83 THR A N 1
ATOM 666 C CA . THR A 1 83 ? 1.247 -15.651 15.938 1.00 95.81 83 THR A CA 1
ATOM 667 C C . THR A 1 83 ? 0.361 -15.380 17.154 1.00 9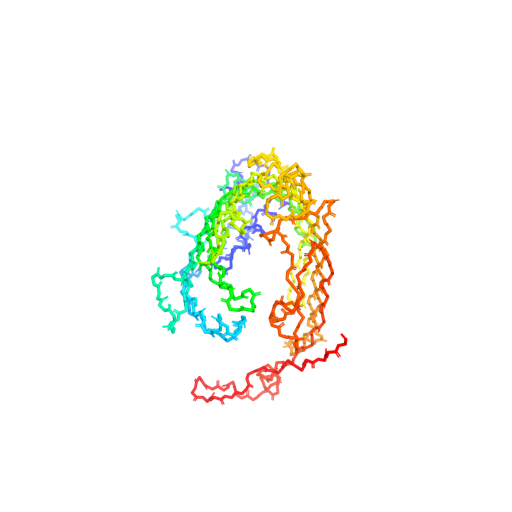5.81 83 THR A C 1
ATOM 669 O O . THR A 1 83 ? 0.783 -15.596 18.290 1.00 95.81 83 THR A O 1
ATOM 672 N N . GLY A 1 84 ? -0.885 -14.947 16.933 1.00 93.19 84 GLY A N 1
ATOM 673 C CA . GLY A 1 84 ? -1.841 -14.641 17.998 1.00 93.19 84 GLY A CA 1
ATOM 674 C C . GLY A 1 84 ? -1.636 -13.264 18.636 1.00 93.19 84 GLY A C 1
ATOM 675 O O . GLY A 1 84 ? -2.203 -12.995 19.696 1.00 93.19 84 GLY A O 1
ATOM 676 N N . ILE A 1 85 ? -0.822 -12.397 18.025 1.00 93.81 85 ILE A N 1
ATOM 677 C CA . ILE A 1 85 ? -0.499 -11.060 18.543 1.00 93.81 85 ILE A CA 1
ATOM 678 C C . ILE A 1 85 ? -1.131 -9.955 17.698 1.00 93.81 85 ILE A C 1
ATOM 680 O O . ILE A 1 85 ? -0.608 -8.850 17.655 1.00 93.81 85 ILE A O 1
ATOM 684 N N . ASP A 1 86 ? -2.246 -10.208 17.015 1.00 94.44 86 ASP A N 1
ATOM 685 C CA . ASP A 1 86 ? -2.824 -9.230 16.086 1.00 94.44 86 ASP A CA 1
ATOM 686 C C . ASP A 1 86 ? -1.859 -8.836 14.953 1.00 94.44 86 ASP A C 1
ATOM 688 O O . ASP A 1 86 ? -1.736 -7.672 14.566 1.00 94.44 86 ASP A O 1
ATOM 692 N N . ASP A 1 87 ? -1.121 -9.819 14.455 1.00 96.62 87 ASP A N 1
ATOM 693 C CA . ASP A 1 87 ? -0.165 -9.724 13.364 1.00 96.62 87 ASP A CA 1
ATOM 694 C C . ASP A 1 87 ? -0.767 -10.204 12.041 1.00 96.62 87 ASP A C 1
ATOM 696 O O . ASP A 1 87 ? -1.524 -11.171 11.989 1.00 96.62 87 ASP A O 1
ATOM 700 N N . ARG A 1 88 ? -0.399 -9.541 10.944 1.00 96.00 88 ARG A N 1
ATOM 701 C CA . ARG A 1 88 ? -0.858 -9.866 9.597 1.00 96.00 88 ARG A CA 1
ATOM 702 C C . ARG A 1 88 ? 0.310 -10.271 8.719 1.00 96.00 88 ARG A C 1
ATOM 704 O O . ARG A 1 88 ? 1.228 -9.489 8.491 1.00 96.00 88 ARG A O 1
ATOM 711 N N . PHE A 1 89 ? 0.221 -11.462 8.153 1.00 96.50 89 PHE A N 1
ATOM 712 C CA . PHE A 1 89 ? 1.137 -11.974 7.149 1.00 96.50 89 PHE A CA 1
ATOM 713 C C . PHE A 1 89 ? 0.454 -12.003 5.783 1.00 96.50 89 PHE A C 1
ATOM 715 O O . PHE A 1 89 ? -0.703 -12.399 5.656 1.00 96.50 89 PHE A O 1
ATOM 722 N N . THR A 1 90 ? 1.155 -11.573 4.743 1.00 89.06 90 THR A N 1
ATOM 723 C CA . THR A 1 90 ? 0.700 -11.680 3.357 1.00 89.06 90 THR A CA 1
ATOM 724 C C . THR A 1 90 ? 1.845 -12.187 2.509 1.00 89.06 90 THR A C 1
ATOM 726 O O . THR A 1 90 ? 2.948 -11.660 2.583 1.00 89.06 90 THR A O 1
ATOM 729 N N . VAL A 1 91 ? 1.578 -13.182 1.672 1.00 87.50 91 VAL A N 1
ATOM 730 C CA . VAL A 1 91 ? 2.507 -13.618 0.634 1.00 87.50 91 VAL A CA 1
ATOM 731 C C . VAL A 1 91 ? 1.734 -13.890 -0.639 1.00 87.50 91 VAL A C 1
ATOM 733 O O . VAL A 1 91 ? 0.661 -14.493 -0.615 1.00 87.50 91 VAL A O 1
ATOM 736 N N . PHE A 1 92 ? 2.270 -13.447 -1.766 1.00 81.69 92 PHE A N 1
ATOM 737 C CA . PHE A 1 92 ? 1.744 -13.838 -3.059 1.00 81.69 92 PHE A CA 1
ATOM 738 C C . PHE A 1 92 ? 2.860 -14.036 -4.069 1.00 81.69 92 PHE A C 1
ATOM 740 O O . PHE A 1 92 ? 3.930 -13.429 -4.003 1.00 81.69 92 PHE A O 1
ATOM 747 N N . TYR A 1 93 ? 2.561 -14.903 -5.018 1.00 83.75 93 TYR A N 1
ATOM 748 C CA . TYR A 1 93 ? 3.393 -15.229 -6.150 1.00 83.75 93 TYR A CA 1
ATOM 749 C C . TYR A 1 93 ? 2.575 -15.020 -7.419 1.00 83.75 93 TYR A C 1
ATOM 751 O O . TYR A 1 93 ? 1.397 -15.379 -7.483 1.00 83.75 93 TYR A O 1
ATOM 759 N N . GLN A 1 94 ? 3.194 -14.410 -8.417 1.00 80.69 94 GLN A N 1
ATOM 760 C CA . GLN A 1 94 ? 2.563 -14.090 -9.682 1.00 80.69 94 GLN A CA 1
ATOM 761 C C . GLN A 1 94 ? 3.517 -14.434 -10.827 1.00 80.69 94 GLN A C 1
ATOM 763 O O . GLN A 1 94 ? 4.677 -14.031 -10.810 1.00 80.69 94 GLN A O 1
ATOM 768 N N . ALA A 1 95 ? 3.029 -15.172 -11.823 1.00 83.06 95 ALA A N 1
ATOM 769 C CA . ALA A 1 95 ? 3.824 -15.588 -12.979 1.00 83.06 95 ALA A CA 1
ATOM 770 C C . ALA A 1 95 ? 2.944 -15.792 -14.226 1.00 83.06 95 ALA A C 1
ATOM 772 O O . ALA A 1 95 ? 1.786 -16.192 -14.081 1.00 83.06 95 ALA A O 1
ATOM 773 N N . PRO A 1 96 ? 3.458 -15.525 -15.441 1.00 78.81 96 PRO A N 1
ATOM 774 C CA . PRO A 1 96 ? 2.752 -15.780 -16.682 1.00 78.81 96 PRO A CA 1
ATOM 775 C C . PRO A 1 96 ? 2.782 -17.280 -16.971 1.00 78.81 96 PRO A C 1
ATOM 777 O O . PRO A 1 96 ? 3.822 -17.935 -16.886 1.00 78.81 96 PRO A O 1
ATOM 780 N N . TRP A 1 97 ? 1.625 -17.847 -17.291 1.00 72.75 97 TRP A N 1
ATOM 781 C CA . TRP A 1 97 ? 1.517 -19.289 -17.528 1.00 72.75 97 TRP A CA 1
ATOM 782 C C . TRP A 1 97 ? 1.990 -19.699 -18.926 1.00 72.75 97 TRP A C 1
ATOM 784 O O . TRP A 1 97 ? 2.452 -20.821 -19.114 1.00 72.75 97 TRP A O 1
ATOM 794 N N . ASP A 1 98 ? 1.912 -18.792 -19.896 1.00 70.12 98 ASP A N 1
ATOM 795 C CA . ASP A 1 98 ? 2.276 -18.994 -21.301 1.00 70.12 98 ASP A CA 1
ATOM 796 C C . ASP A 1 98 ? 3.779 -18.815 -21.572 1.00 70.12 98 ASP A C 1
ATOM 798 O O . ASP A 1 98 ? 4.326 -19.459 -22.466 1.00 70.12 98 ASP A O 1
ATOM 802 N N . LYS A 1 99 ? 4.460 -17.964 -20.792 1.00 65.75 99 LYS A N 1
ATOM 803 C CA . LYS A 1 99 ? 5.883 -17.620 -20.987 1.00 65.75 99 LYS A CA 1
ATOM 804 C C . LYS A 1 99 ? 6.833 -18.211 -19.932 1.00 65.75 99 LYS A C 1
ATOM 806 O O . LYS A 1 99 ? 7.977 -17.773 -19.844 1.00 65.75 99 LYS A O 1
ATOM 811 N N . GLY A 1 100 ? 6.368 -19.209 -19.175 1.00 64.88 100 GLY A N 1
ATOM 812 C CA . GLY A 1 100 ? 7.143 -19.959 -18.181 1.00 64.88 100 GLY A CA 1
ATOM 813 C C . GLY A 1 100 ? 7.049 -19.391 -16.760 1.00 64.88 100 GLY A C 1
ATOM 814 O O . GLY A 1 100 ? 7.210 -18.193 -16.540 1.00 64.88 100 GLY A O 1
ATOM 815 N N . ILE A 1 101 ? 6.831 -20.275 -15.779 1.00 65.56 101 ILE A N 1
ATOM 816 C CA . ILE A 1 101 ? 6.669 -19.902 -14.361 1.00 65.56 101 ILE A CA 1
ATOM 817 C C . ILE A 1 101 ? 8.006 -19.613 -13.654 1.00 65.56 101 ILE A C 1
ATOM 819 O O . ILE A 1 101 ? 8.048 -18.902 -12.658 1.00 65.56 101 ILE A O 1
ATOM 823 N N . THR A 1 102 ? 9.127 -20.137 -14.149 1.00 64.69 102 THR A N 1
ATOM 824 C CA . THR A 1 102 ? 10.434 -19.994 -13.482 1.00 64.69 102 THR A CA 1
ATOM 825 C C . THR A 1 102 ? 11.205 -18.750 -13.900 1.00 64.69 102 THR A C 1
ATOM 827 O O . THR A 1 102 ? 11.992 -18.235 -13.111 1.00 64.69 102 THR A O 1
ATOM 830 N N . ASP A 1 103 ? 10.967 -18.256 -15.115 1.00 65.88 103 ASP A N 1
ATOM 831 C CA . ASP A 1 103 ? 11.843 -17.264 -15.755 1.00 65.88 103 ASP A CA 1
ATOM 832 C C . ASP A 1 103 ? 11.266 -15.844 -15.675 1.00 65.88 103 ASP A C 1
ATOM 834 O O . ASP A 1 103 ? 11.954 -14.850 -15.909 1.00 65.88 103 ASP A O 1
ATOM 838 N N . ARG A 1 104 ? 9.964 -15.742 -15.386 1.00 73.88 104 ARG A N 1
ATOM 839 C CA . ARG A 1 104 ? 9.210 -14.491 -15.301 1.00 73.88 104 ARG A CA 1
ATOM 840 C C . ARG A 1 104 ? 8.271 -14.604 -14.124 1.00 73.88 104 ARG A C 1
ATOM 842 O O . ARG A 1 104 ? 7.218 -15.212 -14.219 1.00 73.88 104 ARG A O 1
ATOM 849 N N . TYR A 1 105 ? 8.653 -14.046 -12.993 1.00 77.00 105 TYR A N 1
ATOM 850 C CA . TYR A 1 105 ? 7.797 -14.100 -11.822 1.00 77.00 105 TYR A CA 1
ATOM 851 C C . TYR A 1 105 ? 7.998 -12.882 -10.945 1.00 77.00 105 TYR A C 1
ATOM 853 O O . TYR A 1 105 ? 9.036 -12.218 -10.982 1.00 77.00 105 TYR A O 1
ATOM 861 N N . SER A 1 106 ? 6.989 -12.610 -10.133 1.00 77.38 106 SER A N 1
ATOM 862 C CA . SER A 1 106 ? 7.097 -11.743 -8.982 1.00 77.38 106 SER A CA 1
ATOM 863 C C . SER A 1 106 ? 6.654 -12.487 -7.733 1.00 77.38 106 SER A C 1
ATOM 865 O O . SER A 1 106 ? 5.680 -13.237 -7.725 1.00 77.38 106 SER A O 1
ATOM 867 N N . ILE A 1 107 ? 7.409 -12.293 -6.664 1.00 80.38 107 ILE A N 1
ATOM 868 C CA . ILE A 1 107 ? 7.057 -12.739 -5.325 1.00 80.38 107 ILE A CA 1
ATOM 869 C C . ILE A 1 107 ? 7.075 -11.523 -4.419 1.00 80.38 107 ILE A C 1
ATOM 871 O O . ILE A 1 107 ? 7.971 -10.683 -4.510 1.00 80.38 107 ILE A O 1
ATOM 875 N N . PHE A 1 108 ? 6.078 -11.428 -3.556 1.00 80.75 108 PHE A N 1
ATOM 876 C CA . PHE A 1 108 ? 5.989 -10.387 -2.550 1.00 80.75 108 PHE A CA 1
ATOM 877 C C . PHE A 1 108 ? 5.534 -10.999 -1.237 1.00 80.75 108 PHE A C 1
ATOM 879 O O . PHE A 1 108 ? 4.633 -11.839 -1.216 1.00 80.75 108 PHE A O 1
ATOM 886 N N . GLY A 1 109 ? 6.147 -10.552 -0.151 1.00 80.25 109 GLY A N 1
ATOM 887 C CA . GLY A 1 109 ? 5.737 -10.883 1.199 1.00 80.25 109 GLY A CA 1
ATOM 888 C C . GLY A 1 109 ? 5.757 -9.651 2.088 1.00 80.25 109 GLY A C 1
ATOM 889 O O . GLY A 1 109 ? 6.651 -8.811 1.967 1.00 80.25 109 GLY A O 1
ATOM 890 N N . SER A 1 110 ? 4.799 -9.564 3.004 1.00 87.19 110 SER A N 1
ATOM 891 C CA . SER A 1 110 ? 4.826 -8.599 4.095 1.00 87.19 110 SER A CA 1
ATOM 892 C C . SER A 1 110 ? 4.345 -9.199 5.412 1.00 87.19 110 SER A C 1
ATOM 894 O O . SER A 1 110 ? 3.562 -10.152 5.449 1.00 87.19 110 SER A O 1
ATOM 896 N N . TYR A 1 111 ? 4.862 -8.647 6.504 1.00 96.12 111 TYR A N 1
ATOM 897 C CA . TYR A 1 111 ? 4.519 -9.008 7.869 1.00 96.12 111 TYR A CA 1
ATOM 898 C C . TYR A 1 111 ? 4.357 -7.735 8.702 1.00 96.12 111 TYR A C 1
ATOM 900 O O . TYR A 1 111 ? 5.327 -7.021 8.951 1.00 96.12 111 TYR A O 1
ATOM 908 N N . ASP A 1 112 ? 3.119 -7.445 9.093 1.00 96.50 112 ASP A N 1
ATOM 909 C CA . ASP A 1 112 ? 2.715 -6.283 9.885 1.00 96.50 112 ASP A CA 1
ATOM 910 C C . ASP A 1 112 ? 2.347 -6.728 11.299 1.00 96.50 112 ASP A C 1
ATOM 912 O O . ASP A 1 112 ? 1.440 -7.537 11.478 1.00 96.50 112 ASP A O 1
ATOM 916 N N . PHE A 1 113 ? 3.030 -6.202 12.311 1.00 97.56 113 PHE A N 1
ATOM 917 C CA . PHE A 1 113 ? 2.832 -6.617 13.699 1.00 97.56 113 PHE A CA 1
ATOM 918 C C . PHE A 1 113 ? 2.903 -5.427 14.668 1.00 97.56 113 PHE A C 1
ATOM 920 O O . PHE A 1 113 ? 3.571 -4.422 14.390 1.00 97.56 113 PHE A O 1
ATOM 927 N N . PRO A 1 114 ? 2.212 -5.501 15.819 1.00 97.31 114 PRO A N 1
ATOM 928 C CA . PRO A 1 114 ? 2.260 -4.448 16.824 1.00 97.31 114 PRO A CA 1
ATOM 929 C C . PRO A 1 114 ? 3.584 -4.454 17.594 1.00 97.31 114 PRO A C 1
ATOM 931 O O . PRO A 1 114 ? 4.032 -5.484 18.091 1.00 97.31 114 PRO A O 1
ATOM 934 N N . ILE A 1 115 ? 4.183 -3.272 17.746 1.00 96.50 115 ILE A N 1
ATOM 935 C CA . ILE A 1 115 ? 5.374 -3.042 18.578 1.00 96.50 115 ILE A CA 1
ATOM 936 C C . ILE A 1 115 ? 4.972 -2.545 19.967 1.00 96.50 115 ILE A C 1
ATOM 938 O O . ILE A 1 115 ? 5.521 -2.981 20.976 1.00 96.50 115 ILE A O 1
ATOM 942 N N . MET A 1 116 ? 4.016 -1.614 20.033 1.00 92.56 116 MET A N 1
ATOM 943 C CA . MET A 1 116 ? 3.557 -1.016 21.288 1.00 92.56 116 MET A CA 1
ATOM 944 C C . MET A 1 116 ? 2.033 -0.946 21.293 1.00 92.56 116 MET A C 1
ATOM 946 O O . MET A 1 116 ? 1.422 0.082 20.988 1.00 92.56 116 MET A O 1
ATOM 950 N N . GLY A 1 117 ? 1.420 -2.091 21.608 1.00 91.38 117 GLY A N 1
ATOM 951 C CA . GLY A 1 117 ? -0.020 -2.278 21.455 1.00 91.38 117 GLY A CA 1
ATOM 952 C C . GLY A 1 117 ? -0.477 -2.016 20.012 1.00 91.38 117 GLY A C 1
ATOM 953 O O . GLY A 1 117 ? 0.341 -1.977 19.093 1.00 91.38 117 GLY A O 1
ATOM 954 N N . PRO A 1 118 ? -1.776 -1.787 19.785 1.00 93.50 118 PRO A N 1
ATOM 955 C CA . PRO A 1 118 ? -2.295 -1.607 18.433 1.00 93.50 118 PRO A CA 1
ATOM 956 C C . PRO A 1 118 ? -2.020 -0.205 17.851 1.00 93.50 118 PRO A C 1
ATOM 958 O O . PRO A 1 118 ? -2.272 0.017 16.669 1.00 93.50 118 PRO A O 1
ATOM 961 N N . LYS A 1 119 ? -1.490 0.741 18.652 1.00 95.62 119 LYS A N 1
ATOM 962 C CA . LYS A 1 119 ? -1.179 2.117 18.217 1.00 95.62 119 LYS A CA 1
ATOM 963 C C . LYS A 1 119 ? 0.085 2.211 17.369 1.00 95.62 119 LYS A C 1
ATOM 965 O O . LYS A 1 119 ? 0.117 3.024 16.453 1.00 95.62 119 LYS A O 1
ATOM 970 N N . LEU A 1 120 ? 1.119 1.428 17.678 1.00 97.56 120 LEU A N 1
ATOM 971 C CA . LEU A 1 120 ? 2.393 1.453 16.957 1.00 97.56 120 LEU A CA 1
ATOM 972 C C . LEU A 1 120 ? 2.645 0.099 16.308 1.00 97.56 120 LEU A C 1
ATOM 974 O O . LEU A 1 120 ? 2.825 -0.897 17.011 1.00 97.56 120 LEU A O 1
ATOM 978 N N . ARG A 1 121 ? 2.692 0.077 14.978 1.00 97.88 121 ARG A N 1
ATOM 979 C CA . ARG A 1 121 ? 2.868 -1.141 14.184 1.00 97.88 121 ARG A CA 1
ATOM 980 C C . ARG A 1 121 ? 4.020 -0.990 13.210 1.00 97.88 121 ARG A C 1
ATOM 982 O O . ARG A 1 121 ? 4.256 0.104 12.698 1.00 97.88 121 ARG A O 1
ATOM 989 N N . LEU A 1 122 ? 4.728 -2.086 12.979 1.00 98.38 122 LEU A N 1
ATOM 990 C CA . LEU A 1 122 ? 5.794 -2.175 11.993 1.00 98.38 122 LEU A CA 1
ATOM 991 C C . LEU A 1 122 ? 5.419 -3.215 10.951 1.00 98.38 122 LEU A C 1
ATOM 993 O O . LEU A 1 122 ? 5.162 -4.369 11.282 1.00 98.38 122 LEU A O 1
ATOM 997 N N . GLU A 1 123 ? 5.446 -2.789 9.697 1.00 96.25 123 GLU A N 1
ATOM 998 C CA . GLU A 1 123 ? 5.340 -3.649 8.533 1.00 96.25 123 GLU A CA 1
ATOM 999 C C . GLU A 1 123 ? 6.728 -3.854 7.942 1.00 96.25 123 GLU A C 1
ATOM 1001 O O . GLU A 1 123 ? 7.379 -2.892 7.539 1.00 96.25 123 GLU A O 1
ATOM 1006 N N . LEU A 1 124 ? 7.178 -5.102 7.879 1.00 94.62 124 LEU A N 1
ATOM 1007 C CA . LEU A 1 124 ? 8.347 -5.504 7.107 1.00 94.62 124 LEU A CA 1
ATOM 1008 C C . LEU A 1 124 ? 7.873 -6.097 5.790 1.00 94.62 124 LEU A C 1
ATOM 1010 O O . LEU A 1 124 ? 6.960 -6.920 5.784 1.00 94.62 124 LEU A O 1
ATOM 1014 N N . TYR A 1 125 ? 8.490 -5.710 4.681 1.00 82.25 125 TYR A N 1
ATOM 1015 C CA . TYR A 1 125 ? 8.113 -6.210 3.365 1.00 82.25 125 TYR A CA 1
ATOM 1016 C C . TYR A 1 125 ? 9.330 -6.478 2.492 1.00 82.25 125 TYR A C 1
ATOM 1018 O O . TYR A 1 125 ? 10.376 -5.840 2.622 1.00 82.25 125 TYR A O 1
ATOM 1026 N N . ALA A 1 126 ? 9.174 -7.431 1.581 1.00 78.06 126 ALA A N 1
ATOM 1027 C CA . ALA A 1 126 ? 10.158 -7.757 0.568 1.00 78.06 126 ALA A CA 1
ATOM 1028 C C . ALA A 1 126 ? 9.462 -8.216 -0.712 1.00 78.06 126 ALA A C 1
ATOM 1030 O O . ALA A 1 126 ? 8.430 -8.886 -0.685 1.00 78.06 126 ALA A O 1
ATOM 1031 N N . GLY A 1 127 ? 10.052 -7.865 -1.844 1.00 74.81 127 GLY A N 1
ATOM 1032 C CA . GLY A 1 127 ? 9.582 -8.239 -3.160 1.00 74.81 127 GLY A CA 1
ATOM 1033 C C . GLY A 1 127 ? 10.744 -8.492 -4.103 1.00 74.81 127 GLY A C 1
ATOM 1034 O O . GLY A 1 127 ? 11.777 -7.822 -4.054 1.00 74.81 127 GLY A O 1
ATOM 1035 N N . TYR A 1 128 ? 10.556 -9.457 -4.987 1.00 80.44 128 TYR A N 1
ATOM 1036 C CA . TYR A 1 128 ? 11.459 -9.735 -6.091 1.00 80.44 128 TYR A CA 1
ATOM 1037 C C . TYR A 1 128 ? 10.636 -9.900 -7.358 1.00 80.44 128 TYR A C 1
ATOM 1039 O O . TYR A 1 128 ? 9.575 -10.520 -7.329 1.00 80.44 128 TYR A O 1
ATOM 1047 N N . SER A 1 129 ? 11.107 -9.335 -8.463 1.00 73.81 129 SER A N 1
ATOM 1048 C CA . SER A 1 129 ? 10.446 -9.445 -9.757 1.00 73.81 129 SER A CA 1
ATOM 1049 C C . SER A 1 129 ? 11.458 -9.574 -10.887 1.00 73.81 129 SER A C 1
ATOM 1051 O O . SER A 1 129 ? 12.481 -8.889 -10.898 1.00 73.81 129 SER A O 1
ATOM 1053 N N . GLN A 1 130 ? 11.146 -10.432 -11.852 1.00 74.38 130 GLN A N 1
ATOM 1054 C CA . GLN A 1 130 ? 11.815 -10.513 -13.146 1.00 74.38 130 GLN A CA 1
ATOM 1055 C C . GLN A 1 130 ? 10.814 -10.165 -14.240 1.00 74.38 130 GLN A C 1
ATOM 1057 O O . GLN A 1 130 ? 9.706 -10.704 -14.284 1.00 74.38 130 GLN A O 1
ATOM 1062 N N . PHE A 1 131 ? 11.194 -9.238 -15.113 1.00 65.19 131 PHE A N 1
ATOM 1063 C CA . PHE A 1 131 ? 10.310 -8.683 -16.117 1.00 65.19 131 PHE A CA 1
ATOM 1064 C C . PHE A 1 131 ? 11.027 -8.477 -17.455 1.00 65.19 131 PHE A C 1
ATOM 1066 O O . PHE A 1 131 ? 12.111 -7.923 -17.511 1.00 65.19 131 PHE A O 1
ATOM 1073 N N . ASP A 1 132 ? 10.395 -8.887 -18.554 1.00 57.19 132 ASP A N 1
ATOM 1074 C CA . ASP A 1 132 ? 10.801 -8.530 -19.922 1.00 57.19 132 ASP A CA 1
ATOM 1075 C C . ASP A 1 132 ? 9.905 -7.401 -20.463 1.00 57.19 132 ASP A C 1
ATOM 1077 O O . ASP A 1 132 ? 8.697 -7.432 -20.219 1.00 57.19 132 ASP A O 1
ATOM 1081 N N . VAL A 1 133 ? 10.460 -6.384 -21.115 1.00 54.41 133 VAL A N 1
ATOM 1082 C CA . VAL A 1 133 ? 9.710 -5.313 -21.791 1.00 54.41 133 VAL A CA 1
ATOM 1083 C C . VAL A 1 133 ? 10.220 -5.214 -23.224 1.00 54.41 133 VAL A C 1
ATOM 1085 O O . VAL A 1 133 ? 11.415 -5.001 -23.432 1.00 54.41 133 VAL A O 1
ATOM 1088 N N . ASP A 1 134 ? 9.326 -5.318 -24.208 1.00 44.25 134 ASP A N 1
ATOM 1089 C CA . ASP A 1 134 ? 9.663 -4.983 -25.593 1.00 44.25 134 ASP A CA 1
ATOM 1090 C C . ASP A 1 134 ? 9.892 -3.466 -25.696 1.00 44.25 134 ASP A C 1
ATOM 1092 O O . ASP A 1 134 ? 9.013 -2.656 -25.390 1.00 44.25 134 ASP A O 1
ATOM 1096 N N . GLY A 1 135 ? 11.109 -3.073 -26.069 1.00 35.47 135 GLY A N 1
ATOM 1097 C CA . GLY A 1 135 ? 11.510 -1.680 -26.243 1.00 35.47 135 GLY A CA 1
ATOM 1098 C C . GLY A 1 135 ? 11.083 -1.077 -27.580 1.00 35.47 135 GLY A C 1
ATOM 1099 O O . GLY A 1 135 ? 11.304 0.115 -27.804 1.00 35.47 135 GLY A O 1
ATOM 1100 N N . GLY A 1 136 ? 10.488 -1.882 -28.467 1.00 30.17 136 GLY A N 1
ATOM 1101 C CA . GLY A 1 136 ? 10.210 -1.518 -29.848 1.00 30.17 136 GLY A CA 1
ATOM 1102 C C . GLY A 1 136 ? 11.464 -1.572 -30.728 1.00 30.17 136 GLY A C 1
ATOM 1103 O O . GLY A 1 136 ? 12.598 -1.437 -30.271 1.00 30.17 136 GLY A O 1
ATOM 1104 N N . GLY A 1 137 ? 11.269 -1.800 -32.032 1.00 29.67 137 GLY A N 1
ATOM 1105 C CA . GLY A 1 137 ? 12.376 -1.911 -32.994 1.00 29.67 137 GLY A CA 1
ATOM 1106 C C . GLY A 1 137 ? 13.170 -3.223 -32.912 1.00 29.67 137 GLY A C 1
ATOM 1107 O O . GLY A 1 137 ? 14.283 -3.282 -33.429 1.00 29.67 137 GLY A O 1
ATOM 1108 N N . GLY A 1 138 ? 12.613 -4.267 -32.283 1.00 29.58 138 GLY A N 1
ATOM 1109 C CA . GLY A 1 138 ? 13.246 -5.586 -32.151 1.00 29.58 138 GLY A CA 1
ATOM 1110 C C . GLY A 1 138 ? 14.254 -5.701 -31.002 1.00 29.58 138 GLY A C 1
ATOM 1111 O O . GLY A 1 138 ? 15.066 -6.625 -31.002 1.00 29.58 138 GLY A O 1
ATOM 1112 N N . ILE A 1 139 ? 14.230 -4.770 -30.040 1.00 29.72 139 ILE A N 1
ATOM 1113 C CA . ILE A 1 139 ? 15.116 -4.762 -28.870 1.00 29.72 139 ILE A CA 1
ATOM 1114 C C . ILE A 1 139 ? 14.298 -5.082 -27.616 1.00 29.72 139 ILE A C 1
ATOM 1116 O O . ILE A 1 139 ? 13.504 -4.262 -27.162 1.00 29.72 139 ILE A O 1
ATOM 1120 N N . ASN A 1 140 ? 14.565 -6.237 -27.006 1.00 38.56 140 ASN A N 1
ATOM 1121 C CA . ASN A 1 140 ? 13.957 -6.624 -25.730 1.00 38.56 140 ASN A CA 1
ATOM 1122 C C . ASN A 1 140 ? 14.822 -6.162 -24.552 1.00 38.56 140 ASN A C 1
ATOM 1124 O O . ASN A 1 140 ? 16.060 -6.264 -24.608 1.00 38.56 140 ASN A O 1
ATOM 1128 N N . PHE A 1 141 ? 14.170 -5.690 -23.489 1.00 46.00 141 PHE A N 1
ATOM 1129 C CA . PHE A 1 141 ? 14.785 -5.296 -22.228 1.00 46.00 141 PHE A CA 1
ATOM 1130 C C . PHE A 1 141 ? 14.417 -6.280 -21.117 1.00 46.00 141 PHE A C 1
ATOM 1132 O O . PHE A 1 141 ? 13.283 -6.301 -20.643 1.00 46.00 141 PHE A O 1
ATOM 1139 N N . LEU A 1 142 ? 15.405 -7.040 -20.638 1.00 56.91 142 LEU A N 1
ATOM 1140 C CA . LEU A 1 142 ? 15.256 -7.874 -19.451 1.00 56.91 142 LEU A CA 1
ATOM 1141 C C . LEU A 1 142 ? 15.612 -7.047 -18.217 1.00 56.91 142 LEU A C 1
ATOM 1143 O O . LEU A 1 142 ? 16.757 -6.607 -18.056 1.00 56.91 142 LEU A O 1
ATOM 1147 N N . GLY A 1 143 ? 14.633 -6.847 -17.346 1.00 64.31 143 GLY A N 1
ATOM 1148 C CA . GLY A 1 143 ? 14.800 -6.212 -16.055 1.00 64.31 143 GLY A CA 1
ATOM 1149 C C . GLY A 1 143 ? 14.580 -7.172 -14.893 1.00 64.31 143 GLY A C 1
ATOM 1150 O O . GLY A 1 143 ? 13.757 -8.084 -14.950 1.00 64.31 143 GLY A O 1
ATOM 1151 N N . HIS A 1 144 ? 15.318 -6.962 -13.810 1.00 77.69 144 HIS A N 1
ATOM 1152 C CA . HIS A 1 144 ? 15.007 -7.576 -12.527 1.00 77.69 144 HIS A CA 1
ATOM 1153 C C . HIS A 1 144 ? 15.048 -6.516 -11.431 1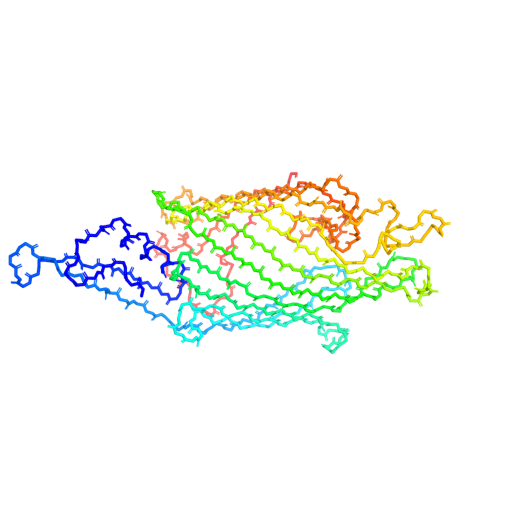.00 77.69 144 HIS A C 1
ATOM 1155 O O . HIS A 1 144 ? 15.949 -5.672 -11.380 1.00 77.69 144 HIS A O 1
ATOM 1161 N N . GLY A 1 145 ? 14.062 -6.569 -10.547 1.00 76.06 145 GLY A N 1
ATOM 1162 C CA . GLY A 1 145 ? 13.899 -5.636 -9.448 1.00 76.06 145 GLY A CA 1
ATOM 1163 C C . GLY A 1 145 ? 13.794 -6.372 -8.124 1.00 76.06 145 GLY A C 1
ATOM 1164 O O . GLY A 1 145 ? 13.076 -7.366 -8.027 1.00 76.06 145 GLY A O 1
ATOM 1165 N N . SER A 1 146 ? 14.478 -5.876 -7.100 1.00 81.56 146 SER A N 1
ATOM 1166 C CA . SER A 1 146 ? 14.261 -6.306 -5.720 1.00 81.56 146 SER A CA 1
ATOM 1167 C C . SER A 1 146 ? 13.984 -5.096 -4.851 1.00 81.56 146 SER A C 1
ATOM 1169 O O . SER A 1 146 ? 14.677 -4.086 -4.969 1.00 81.56 146 SER A O 1
ATOM 1171 N N . LEU A 1 147 ? 13.017 -5.218 -3.956 1.00 80.19 147 LEU A N 1
ATOM 1172 C CA . LEU A 1 147 ? 12.696 -4.199 -2.971 1.00 80.19 147 LEU A CA 1
ATOM 1173 C C . LEU A 1 147 ? 12.548 -4.855 -1.608 1.00 80.19 147 LEU A C 1
ATOM 1175 O O . LEU A 1 147 ? 11.996 -5.946 -1.502 1.00 80.19 147 LEU A O 1
ATOM 1179 N N . TYR A 1 148 ? 13.026 -4.203 -0.564 1.00 88.94 148 TYR A N 1
ATOM 1180 C CA . TYR A 1 148 ? 12.715 -4.599 0.801 1.00 88.94 148 TYR A CA 1
ATOM 1181 C C . TYR A 1 148 ? 12.773 -3.387 1.712 1.00 88.94 148 TYR A C 1
ATOM 1183 O O . TYR A 1 148 ? 13.494 -2.425 1.447 1.00 88.94 148 TYR A O 1
ATOM 1191 N N . GLY A 1 149 ? 12.007 -3.418 2.791 1.00 87.75 149 GLY A N 1
ATOM 1192 C CA . GLY A 1 149 ? 11.931 -2.283 3.686 1.00 87.75 149 GLY A CA 1
ATOM 1193 C C . GLY A 1 149 ? 11.065 -2.527 4.902 1.00 87.75 149 GLY A C 1
ATOM 1194 O O . GLY A 1 149 ? 10.497 -3.602 5.101 1.00 87.75 149 GLY A O 1
ATOM 1195 N N . GLY A 1 150 ? 10.993 -1.485 5.717 1.00 91.62 150 GLY A N 1
ATOM 1196 C CA . GLY A 1 150 ? 10.123 -1.393 6.871 1.00 91.62 150 GLY A CA 1
ATOM 1197 C C . GLY A 1 150 ? 9.294 -0.116 6.817 1.00 91.62 150 GLY A C 1
ATOM 1198 O O . GLY A 1 150 ? 9.803 0.941 6.442 1.00 91.62 150 GLY A O 1
ATOM 1199 N N . LYS A 1 151 ? 8.026 -0.196 7.219 1.00 94.94 151 LYS A N 1
ATOM 1200 C CA . LYS A 1 151 ? 7.134 0.947 7.423 1.00 94.94 151 LYS A CA 1
ATOM 1201 C C . LYS A 1 151 ? 6.610 0.923 8.852 1.00 94.94 151 LYS A C 1
ATOM 1203 O O . LYS A 1 151 ? 5.943 -0.019 9.262 1.00 94.94 151 LYS A O 1
ATOM 1208 N N . LEU A 1 152 ? 6.909 1.969 9.610 1.00 98.56 152 LEU A N 1
ATOM 1209 C CA . LEU A 1 152 ? 6.376 2.185 10.946 1.00 98.56 152 LEU A CA 1
ATOM 1210 C C . LEU A 1 152 ? 5.126 3.064 10.837 1.00 98.56 152 LEU A C 1
ATOM 1212 O O . LEU A 1 152 ? 5.180 4.142 10.241 1.00 98.56 152 LEU A O 1
ATOM 1216 N N . ARG A 1 153 ? 4.011 2.614 11.416 1.00 97.88 153 ARG A N 1
ATOM 1217 C CA . ARG A 1 153 ? 2.741 3.345 11.491 1.00 97.88 153 ARG A CA 1
ATOM 1218 C C . ARG A 1 153 ? 2.387 3.614 12.946 1.00 97.88 153 ARG A C 1
ATOM 1220 O O . ARG A 1 153 ? 2.303 2.682 13.744 1.00 97.88 153 ARG A O 1
ATOM 1227 N N . TYR A 1 154 ? 2.142 4.877 13.269 1.00 98.44 154 TYR A N 1
ATOM 1228 C CA . TYR A 1 154 ? 1.693 5.321 14.581 1.00 98.44 154 TYR A CA 1
ATOM 1229 C C . TYR A 1 154 ? 0.318 5.981 14.479 1.00 98.44 154 TYR A C 1
ATOM 1231 O O . TYR A 1 154 ? 0.189 7.030 13.851 1.00 98.44 154 TYR A O 1
ATOM 1239 N N . ASN A 1 155 ? -0.692 5.399 15.125 1.00 97.88 155 ASN A N 1
ATOM 1240 C CA . ASN A 1 155 ? -1.995 6.035 15.287 1.00 97.88 155 ASN A CA 1
ATOM 1241 C C . ASN A 1 155 ? -1.878 7.173 16.306 1.00 97.88 155 ASN A C 1
ATOM 1243 O O . ASN A 1 155 ? -1.790 6.939 17.514 1.00 97.88 155 ASN A O 1
ATOM 1247 N N . ALA A 1 156 ? -1.845 8.408 15.806 1.00 97.06 156 ALA A N 1
ATOM 1248 C CA . ALA A 1 156 ? -1.628 9.595 16.617 1.00 97.06 156 ALA A CA 1
ATOM 1249 C C . ALA A 1 156 ? -2.851 9.914 17.478 1.00 97.06 156 ALA A C 1
ATOM 1251 O O . ALA A 1 156 ? -2.712 10.207 18.667 1.00 97.06 156 ALA A O 1
ATOM 1252 N N . PHE A 1 157 ? -4.043 9.855 16.884 1.00 95.38 157 PHE A N 1
ATOM 1253 C CA . PHE A 1 157 ? -5.307 10.039 17.587 1.00 95.38 157 PHE A CA 1
ATOM 1254 C C . PHE A 1 157 ? -6.490 9.536 16.757 1.00 95.38 157 PHE A C 1
ATOM 1256 O O . PHE A 1 157 ? -6.387 9.291 15.552 1.00 95.38 157 PHE A O 1
ATOM 1263 N N . GLN A 1 158 ? -7.637 9.424 17.423 1.00 96.62 158 GLN A N 1
ATOM 1264 C CA . GLN A 1 158 ? -8.922 9.140 16.799 1.00 96.62 158 GLN A CA 1
ATOM 1265 C C . GLN A 1 158 ? -9.949 10.187 17.220 1.00 96.62 158 GLN A C 1
ATOM 1267 O O . GLN A 1 158 ? -9.926 10.678 18.353 1.00 96.62 158 GLN A O 1
ATOM 1272 N N . LYS A 1 159 ? -10.853 10.543 16.307 1.00 95.25 159 LYS A N 1
ATOM 1273 C CA . LYS A 1 159 ? -11.933 11.492 16.593 1.00 95.25 159 LYS A CA 1
ATOM 1274 C C . LYS A 1 159 ? -13.142 11.243 15.699 1.00 95.25 159 LYS A C 1
ATOM 1276 O O . LYS A 1 159 ? -13.014 11.261 14.483 1.00 95.25 159 LYS A O 1
ATOM 1281 N N . ASP A 1 160 ? -14.322 11.045 16.284 1.00 92.69 160 ASP A N 1
ATOM 1282 C CA . ASP A 1 160 ? -15.590 10.885 15.548 1.00 92.69 160 ASP A CA 1
ATOM 1283 C C . ASP A 1 160 ? -15.530 9.808 14.437 1.00 92.69 160 ASP A C 1
ATOM 1285 O O . ASP A 1 160 ? -16.068 9.983 13.336 1.00 92.69 160 ASP A O 1
ATOM 1289 N N . GLY A 1 161 ? -14.822 8.703 14.707 1.00 92.56 161 GLY A N 1
ATOM 1290 C CA . GLY A 1 161 ? -14.583 7.598 13.767 1.00 92.56 161 GLY A CA 1
ATOM 1291 C C . GLY A 1 161 ? -13.488 7.850 12.720 1.00 92.56 161 GLY A C 1
ATOM 1292 O O . GLY A 1 161 ? -13.244 6.981 11.887 1.00 92.56 161 GLY A O 1
ATOM 1293 N N . TRP A 1 162 ? -12.842 9.017 12.740 1.00 97.19 162 TRP A N 1
ATOM 1294 C CA . TRP A 1 162 ? -11.625 9.273 11.975 1.00 97.19 162 TRP A CA 1
ATOM 1295 C C . TRP A 1 162 ? -10.402 8.735 12.704 1.00 97.19 162 TRP A C 1
ATOM 1297 O O . TRP A 1 162 ? -10.256 8.942 13.911 1.00 97.19 162 TRP A O 1
ATOM 1307 N N . PHE A 1 163 ? -9.506 8.124 11.943 1.00 98.25 163 PHE A N 1
ATOM 1308 C CA . PHE A 1 163 ? -8.188 7.682 12.370 1.00 98.25 163 PHE A CA 1
ATOM 1309 C C . PHE A 1 163 ? -7.141 8.576 11.716 1.00 98.25 163 PHE A C 1
ATOM 1311 O O . PHE A 1 163 ? -7.251 8.885 10.531 1.00 98.25 163 PHE A O 1
ATOM 1318 N N . PHE A 1 164 ? -6.153 9.000 12.501 1.00 98.25 164 PHE A N 1
ATOM 1319 C CA . PHE A 1 164 ? -5.037 9.818 12.042 1.00 98.25 164 PHE A CA 1
ATOM 1320 C C . PHE A 1 164 ? -3.742 9.068 12.315 1.00 98.25 164 PHE A C 1
ATOM 1322 O O . PHE A 1 164 ? -3.291 8.983 13.460 1.00 98.25 164 PHE A O 1
ATOM 1329 N N . ASP A 1 165 ? -3.149 8.535 11.259 1.00 98.25 165 ASP A N 1
ATOM 1330 C CA . ASP A 1 165 ? -1.929 7.751 11.316 1.00 98.25 165 ASP A CA 1
ATOM 1331 C C . ASP A 1 165 ? -0.758 8.555 10.751 1.00 98.25 165 ASP A C 1
ATOM 1333 O O . ASP A 1 165 ? -0.842 9.154 9.682 1.00 98.25 165 ASP A O 1
ATOM 1337 N N . LEU A 1 166 ? 0.364 8.545 11.462 1.00 98.62 166 LEU A N 1
ATOM 1338 C CA . LEU A 1 166 ? 1.647 9.035 10.974 1.00 98.62 166 LEU A CA 1
ATOM 1339 C C . LEU A 1 166 ? 2.489 7.845 10.537 1.00 98.62 166 LEU A C 1
ATOM 1341 O O . LEU A 1 166 ? 2.505 6.807 11.205 1.00 98.62 166 LEU A O 1
ATOM 1345 N N . THR A 1 167 ? 3.206 7.988 9.427 1.00 97.69 167 THR A N 1
ATOM 1346 C CA . THR A 1 167 ? 4.034 6.912 8.886 1.00 97.69 167 THR A CA 1
ATOM 1347 C C . THR A 1 167 ? 5.449 7.378 8.588 1.00 97.69 167 THR A C 1
ATOM 1349 O O . THR A 1 167 ? 5.680 8.512 8.174 1.00 97.69 167 THR A O 1
ATOM 1352 N N . THR A 1 168 ? 6.405 6.483 8.805 1.00 98.38 168 THR A N 1
ATOM 1353 C CA . THR A 1 168 ? 7.789 6.628 8.354 1.00 98.38 168 THR A CA 1
ATOM 1354 C C . THR A 1 168 ? 8.254 5.294 7.793 1.00 98.38 168 THR A C 1
ATOM 1356 O O . THR A 1 168 ? 7.803 4.240 8.244 1.00 98.38 168 THR A O 1
ATOM 1359 N N . SER A 1 169 ? 9.115 5.306 6.787 1.00 94.19 169 SER A N 1
ATOM 1360 C CA . SER A 1 169 ? 9.588 4.081 6.147 1.00 94.19 169 SER A CA 1
ATOM 1361 C C . SER A 1 169 ? 11.037 4.188 5.722 1.00 94.19 169 SER A C 1
ATOM 1363 O O . SER A 1 169 ? 11.513 5.264 5.378 1.00 94.19 169 SER A O 1
ATOM 1365 N N . LEU A 1 170 ? 11.726 3.056 5.740 1.00 96.69 170 LEU A N 1
ATOM 1366 C CA . LEU A 1 170 ? 13.054 2.895 5.169 1.00 96.69 170 LEU A CA 1
ATOM 1367 C C . LEU A 1 170 ? 13.006 1.700 4.233 1.00 96.69 170 LEU A C 1
ATOM 1369 O O . LEU A 1 170 ? 12.495 0.644 4.607 1.00 96.69 170 LEU A O 1
ATOM 1373 N N . SER A 1 171 ? 13.518 1.857 3.022 1.00 88.38 171 SER A N 1
ATOM 1374 C CA . SER A 1 171 ? 13.536 0.775 2.042 1.00 88.38 171 SER A CA 1
ATOM 1375 C C . SER A 1 171 ? 14.755 0.854 1.151 1.00 88.38 171 SER A C 1
ATOM 1377 O O . SER A 1 171 ? 15.306 1.929 0.942 1.00 88.38 171 SER A O 1
ATOM 1379 N N . ARG A 1 172 ? 15.163 -0.294 0.621 1.00 89.19 172 ARG A N 1
ATOM 1380 C CA . ARG A 1 172 ? 16.154 -0.387 -0.438 1.00 89.19 172 ARG A CA 1
ATOM 1381 C C . ARG A 1 172 ? 15.503 -0.985 -1.662 1.00 89.19 172 ARG A C 1
ATOM 1383 O O . ARG A 1 172 ? 14.870 -2.039 -1.596 1.00 89.19 172 ARG A O 1
ATOM 1390 N N . GLU A 1 173 ? 15.715 -0.328 -2.786 1.00 85.06 173 GLU A N 1
ATOM 1391 C CA . GLU A 1 173 ? 15.266 -0.778 -4.087 1.00 85.06 173 GLU A CA 1
ATOM 1392 C C . GLU A 1 173 ? 16.450 -0.927 -5.023 1.00 85.06 173 GLU A C 1
ATOM 1394 O O . GLU A 1 173 ? 17.299 -0.047 -5.144 1.00 85.06 173 GLU A O 1
ATOM 1399 N N . LYS A 1 174 ? 16.486 -2.051 -5.722 1.00 86.62 174 LYS A N 1
ATOM 1400 C CA . LYS A 1 174 ? 17.434 -2.322 -6.789 1.00 86.62 174 LYS A CA 1
ATOM 1401 C C . LYS A 1 174 ? 16.647 -2.551 -8.057 1.00 86.62 174 LYS A C 1
ATOM 1403 O O . LYS A 1 174 ? 15.778 -3.418 -8.088 1.00 86.62 174 LYS A O 1
ATOM 1408 N N . SER A 1 175 ? 16.987 -1.811 -9.100 1.00 79.62 175 SER A N 1
ATOM 1409 C CA . SER A 1 175 ? 16.455 -2.011 -10.437 1.00 79.62 175 SER A CA 1
ATOM 1410 C C . SER A 1 175 ? 17.605 -2.194 -11.406 1.00 79.62 175 SER A C 1
ATOM 1412 O O . SER A 1 175 ? 18.465 -1.322 -11.551 1.00 79.62 175 SER A O 1
ATOM 1414 N N . LYS A 1 176 ? 17.628 -3.352 -12.060 1.00 77.44 176 LYS A N 1
ATOM 1415 C CA . LYS A 1 176 ? 18.507 -3.609 -13.188 1.00 77.44 176 LYS A CA 1
ATOM 1416 C C . LYS A 1 176 ? 17.656 -3.710 -14.434 1.00 77.44 176 LYS A C 1
ATOM 1418 O O . LYS A 1 176 ? 16.700 -4.472 -14.449 1.00 77.44 176 LYS A O 1
ATOM 1423 N N . VAL A 1 177 ? 18.038 -2.985 -15.470 1.00 67.75 177 VAL A N 1
ATOM 1424 C CA . VAL A 1 177 ? 17.490 -3.098 -16.818 1.00 67.75 177 VAL A CA 1
ATOM 1425 C C . VAL A 1 177 ? 18.660 -3.410 -17.735 1.00 67.75 177 VAL A C 1
ATOM 1427 O O . VAL A 1 177 ? 19.692 -2.746 -17.674 1.00 67.75 177 VAL A O 1
ATOM 1430 N N . SER A 1 178 ? 18.533 -4.447 -18.552 1.00 55.69 178 SER A N 1
ATOM 1431 C CA . SER A 1 178 ? 19.553 -4.860 -19.514 1.00 55.69 178 SER A CA 1
ATOM 1432 C C . SER A 1 178 ? 18.940 -4.981 -20.904 1.00 55.69 178 SER A C 1
ATOM 1434 O O . SER A 1 178 ? 17.829 -5.479 -21.047 1.00 55.69 178 SER A O 1
ATOM 1436 N N . SER A 1 179 ? 19.651 -4.501 -21.926 1.00 40.56 179 SER A N 1
ATOM 1437 C CA . SER A 1 179 ? 19.250 -4.649 -23.329 1.00 40.56 179 SER A CA 1
ATOM 1438 C C . SER A 1 179 ? 19.864 -5.910 -23.932 1.00 40.56 179 SER A C 1
ATOM 1440 O O . SER A 1 179 ? 21.043 -6.194 -23.705 1.00 40.56 179 SER A O 1
ATOM 1442 N N . SER A 1 180 ? 19.083 -6.616 -24.750 1.00 37.75 180 SER A N 1
ATOM 1443 C CA . SER A 1 180 ? 19.500 -7.816 -25.488 1.00 37.75 180 SER A CA 1
ATOM 1444 C C . SER A 1 180 ? 20.609 -7.583 -26.527 1.00 37.75 180 SER A C 1
ATOM 1446 O O . SER A 1 180 ? 21.344 -8.522 -26.822 1.00 37.75 180 SER A O 1
ATOM 1448 N N . ILE A 1 181 ? 20.771 -6.364 -27.067 1.00 29.03 181 ILE A N 1
ATOM 1449 C CA . ILE A 1 181 ? 21.703 -6.098 -28.189 1.00 29.03 181 ILE A CA 1
ATOM 1450 C C . ILE A 1 181 ? 22.764 -5.025 -27.855 1.00 29.03 181 ILE A C 1
ATOM 1452 O O . ILE A 1 181 ? 23.790 -4.952 -28.524 1.00 29.03 181 ILE A O 1
ATOM 1456 N N . PHE A 1 182 ? 22.622 -4.268 -26.757 1.00 31.94 182 PHE A N 1
ATOM 1457 C CA . PHE A 1 182 ? 23.619 -3.268 -26.325 1.00 31.94 182 PHE A CA 1
ATOM 1458 C C . PHE A 1 182 ? 23.741 -3.162 -24.795 1.00 31.94 182 PHE A C 1
ATOM 1460 O O . PHE A 1 182 ? 23.618 -2.082 -24.217 1.00 31.94 182 PHE A O 1
ATOM 1467 N N . SER A 1 183 ? 23.989 -4.282 -24.112 1.00 39.00 183 SER A N 1
ATOM 1468 C CA . SER A 1 183 ? 24.012 -4.352 -22.638 1.00 39.00 183 SER A CA 1
ATOM 1469 C C . SER A 1 183 ? 25.017 -3.405 -21.962 1.00 39.00 183 SER A C 1
ATOM 1471 O O . SER A 1 183 ? 24.744 -2.920 -20.868 1.00 39.00 183 SER A O 1
ATOM 1473 N N . ALA A 1 184 ? 26.143 -3.094 -22.614 1.00 33.72 184 ALA A N 1
ATOM 1474 C CA . ALA A 1 184 ? 27.178 -2.200 -22.086 1.00 33.72 184 ALA A CA 1
ATOM 1475 C C . ALA A 1 184 ? 26.836 -0.698 -22.191 1.00 33.72 184 ALA A C 1
ATOM 1477 O O . ALA A 1 184 ? 27.468 0.109 -21.516 1.00 33.72 184 ALA A O 1
ATOM 1478 N N . ILE A 1 185 ? 25.863 -0.326 -23.033 1.00 31.48 185 ILE A N 1
ATOM 1479 C CA . ILE A 1 185 ? 25.503 1.076 -23.330 1.00 31.48 185 ILE A CA 1
ATOM 1480 C C . ILE A 1 185 ? 24.076 1.392 -22.854 1.00 31.48 185 ILE A C 1
ATOM 1482 O O . ILE A 1 185 ? 23.813 2.484 -22.367 1.00 31.48 185 ILE A O 1
ATOM 1486 N N . LEU A 1 186 ? 23.161 0.425 -22.969 1.00 35.03 186 LEU A N 1
ATOM 1487 C CA . LEU A 1 186 ? 21.741 0.551 -22.619 1.00 35.03 186 LEU A CA 1
ATOM 1488 C C . LEU A 1 186 ? 21.375 -0.180 -21.317 1.00 35.03 186 LEU A C 1
ATOM 1490 O O . LEU A 1 186 ? 20.211 -0.192 -20.922 1.00 35.03 186 LEU A O 1
ATOM 1494 N N . GLY A 1 187 ? 22.341 -0.845 -20.676 1.00 57.81 187 GLY A N 1
ATOM 1495 C CA . GLY A 1 187 ? 22.146 -1.492 -19.385 1.00 57.81 187 GLY A CA 1
ATOM 1496 C C . GLY A 1 187 ? 22.306 -0.504 -18.233 1.00 57.81 187 GLY A C 1
ATOM 1497 O O . GLY A 1 187 ? 23.312 0.195 -18.145 1.00 57.81 187 GLY A O 1
ATOM 1498 N N . SER A 1 188 ? 21.349 -0.484 -17.310 1.00 69.81 188 SER A N 1
ATOM 1499 C CA . SER A 1 188 ? 21.419 0.320 -16.091 1.00 69.81 188 SER A CA 1
ATOM 1500 C C . SER A 1 188 ? 21.155 -0.539 -14.868 1.00 69.81 188 SER A C 1
ATOM 1502 O O . SER A 1 188 ? 20.185 -1.289 -14.833 1.00 69.81 188 SER A O 1
ATOM 1504 N N . GLU A 1 189 ? 21.991 -0.398 -13.849 1.00 84.75 189 GLU A N 1
ATOM 1505 C CA . GLU A 1 189 ? 21.774 -0.982 -12.530 1.00 84.75 189 GLU A CA 1
ATOM 1506 C C . GLU A 1 189 ? 21.808 0.160 -11.524 1.00 84.75 189 GLU A C 1
ATOM 1508 O O . GLU A 1 189 ? 22.844 0.810 -11.363 1.00 84.75 189 GLU A O 1
ATOM 1513 N N . VAL A 1 190 ? 20.655 0.430 -10.919 1.00 86.06 190 VAL A N 1
ATOM 1514 C CA . VAL A 1 190 ? 20.463 1.512 -9.960 1.00 86.06 190 VAL A CA 1
ATOM 1515 C C . VAL A 1 190 ? 19.962 0.917 -8.658 1.00 86.06 190 VAL A C 1
ATOM 1517 O O . VAL A 1 190 ? 18.969 0.191 -8.624 1.00 86.06 190 VAL A O 1
ATOM 1520 N N . GLU A 1 191 ? 20.667 1.249 -7.590 1.00 93.31 191 GLU A N 1
ATOM 1521 C CA . GLU A 1 191 ? 20.275 0.969 -6.215 1.00 93.31 191 GLU A CA 1
ATOM 1522 C C . GLU A 1 191 ? 19.909 2.287 -5.536 1.00 93.31 191 GLU A C 1
ATOM 1524 O O . GLU A 1 191 ? 20.629 3.274 -5.689 1.00 93.31 191 GLU A O 1
ATOM 1529 N N . MET A 1 192 ? 18.796 2.300 -4.813 1.00 90.38 192 MET A N 1
ATOM 1530 C CA . MET A 1 192 ? 18.244 3.460 -4.119 1.00 90.38 192 MET A CA 1
ATOM 1531 C C . MET A 1 192 ? 17.898 3.047 -2.695 1.00 90.38 192 MET A C 1
ATOM 1533 O O . MET A 1 192 ? 17.083 2.144 -2.503 1.00 90.38 192 MET A O 1
ATOM 1537 N N . ASP A 1 193 ? 18.489 3.716 -1.715 1.00 95.62 193 ASP A N 1
ATOM 1538 C CA . ASP A 1 193 ? 18.039 3.661 -0.330 1.00 95.62 193 ASP A CA 1
ATOM 1539 C C . ASP A 1 193 ? 17.106 4.856 -0.101 1.00 95.62 193 ASP A C 1
ATOM 1541 O O . ASP A 1 193 ? 17.456 6.008 -0.368 1.00 95.62 193 ASP A O 1
ATOM 1545 N N . LEU A 1 194 ? 15.886 4.572 0.339 1.00 91.69 194 LEU A N 1
ATOM 1546 C CA . LEU A 1 194 ? 14.777 5.513 0.373 1.00 91.69 194 LEU A CA 1
ATOM 1547 C C . LEU A 1 194 ? 14.283 5.693 1.801 1.00 91.69 194 LEU A C 1
ATOM 1549 O O . LEU A 1 194 ? 14.014 4.715 2.505 1.00 91.69 194 LEU A O 1
ATOM 1553 N N . TRP A 1 195 ? 14.079 6.946 2.187 1.00 98.12 195 TRP A N 1
ATOM 1554 C CA . TRP A 1 195 ? 13.386 7.320 3.409 1.00 98.12 195 TRP A CA 1
ATOM 1555 C C . TRP A 1 195 ? 12.049 7.971 3.069 1.00 98.12 195 TRP A C 1
ATOM 1557 O O . TRP A 1 195 ? 11.986 8.932 2.304 1.00 98.12 195 TRP A O 1
ATOM 1567 N N . GLY A 1 196 ? 10.969 7.435 3.628 1.00 94.88 196 GLY A N 1
ATOM 1568 C CA . GLY A 1 196 ? 9.621 7.954 3.447 1.00 94.88 196 GLY A CA 1
ATOM 1569 C C . GLY A 1 196 ? 9.040 8.508 4.738 1.00 94.88 196 GLY A C 1
ATOM 1570 O O . GLY A 1 196 ? 9.244 7.930 5.802 1.00 94.88 196 GLY A O 1
ATOM 1571 N N . ILE A 1 197 ? 8.263 9.579 4.636 1.00 98.50 197 ILE A N 1
ATOM 1572 C CA . ILE A 1 197 ? 7.415 10.105 5.708 1.00 98.50 197 ILE A CA 1
ATOM 1573 C C . ILE A 1 197 ? 6.045 10.456 5.140 1.00 98.50 197 ILE A C 1
ATOM 1575 O O . ILE A 1 197 ? 5.942 10.962 4.025 1.00 98.50 197 ILE A O 1
ATOM 1579 N N . GLY A 1 198 ? 4.991 10.212 5.906 1.00 97.69 198 GLY A N 1
ATOM 1580 C CA . GLY A 1 198 ? 3.639 10.450 5.433 1.00 97.69 198 GLY A CA 1
ATOM 1581 C C . GLY A 1 198 ? 2.595 10.444 6.533 1.00 97.69 198 GLY A C 1
ATOM 1582 O O . GLY A 1 198 ? 2.897 10.220 7.707 1.00 97.69 198 GLY A O 1
ATOM 1583 N N . PHE A 1 199 ? 1.349 10.650 6.136 1.00 98.44 199 PHE A N 1
ATOM 1584 C CA . PHE A 1 199 ? 0.189 10.482 6.995 1.00 98.44 199 PHE A CA 1
ATOM 1585 C C . PHE A 1 199 ? -0.943 9.787 6.244 1.00 98.44 199 PHE A C 1
ATOM 1587 O O . PHE A 1 199 ? -1.066 9.916 5.027 1.00 98.44 199 PHE A O 1
ATOM 1594 N N . ASP A 1 200 ? -1.784 9.085 6.993 1.00 97.19 200 ASP A N 1
ATOM 1595 C CA . ASP A 1 200 ? -3.021 8.491 6.508 1.00 97.19 200 ASP A CA 1
ATOM 1596 C C . ASP A 1 200 ? -4.179 8.924 7.410 1.00 97.19 200 ASP A C 1
ATOM 1598 O O . ASP A 1 200 ? -4.104 8.849 8.636 1.00 97.19 200 ASP A O 1
ATOM 1602 N N . ILE A 1 201 ? -5.232 9.444 6.792 1.00 98.50 201 ILE A N 1
ATOM 1603 C CA . ILE A 1 201 ? -6.444 9.890 7.465 1.00 98.50 201 ILE A CA 1
ATOM 1604 C C . ILE A 1 201 ? -7.599 9.134 6.841 1.00 98.50 201 ILE A C 1
ATOM 1606 O O . ILE A 1 201 ? -7.902 9.322 5.662 1.00 98.50 201 ILE A O 1
ATOM 1610 N N . HIS A 1 202 ? -8.279 8.310 7.627 1.00 97.88 202 HIS A N 1
ATOM 1611 C CA . HIS A 1 202 ? -9.376 7.509 7.108 1.00 97.88 202 HIS A CA 1
ATOM 1612 C C . HIS A 1 202 ? -10.560 7.452 8.061 1.00 97.88 202 HIS A C 1
ATOM 1614 O O . HIS A 1 202 ? -10.435 7.557 9.281 1.00 97.88 202 HIS A O 1
ATOM 1620 N N . LYS A 1 203 ? -11.739 7.279 7.470 1.00 97.25 203 LYS A N 1
ATOM 1621 C CA . LYS A 1 203 ? -12.986 7.025 8.179 1.00 97.25 203 LYS A CA 1
ATOM 1622 C C . LYS A 1 203 ? -13.836 6.074 7.364 1.00 97.25 203 LYS A C 1
ATOM 1624 O O . LYS A 1 203 ? -14.173 6.353 6.212 1.00 97.25 203 LYS A O 1
ATOM 1629 N N . ARG A 1 204 ? -14.239 4.986 8.011 1.00 95.44 204 ARG A N 1
ATOM 1630 C CA . ARG A 1 204 ? -15.188 4.020 7.472 1.00 95.44 204 ARG A CA 1
ATOM 1631 C C . ARG A 1 204 ? -16.460 4.059 8.301 1.00 95.44 204 ARG A C 1
ATOM 1633 O O . ARG A 1 204 ? -16.424 3.927 9.519 1.00 95.44 204 ARG A O 1
ATOM 1640 N N . SER A 1 205 ? -17.579 4.256 7.624 1.00 94.50 205 SER A N 1
ATOM 1641 C CA . SER A 1 205 ? -18.917 4.107 8.175 1.00 94.50 205 SER A CA 1
ATOM 1642 C C . SER A 1 205 ? -19.658 3.012 7.414 1.00 94.50 205 SER A C 1
ATOM 1644 O O . SER A 1 205 ? -19.122 2.398 6.490 1.00 94.50 205 SER A O 1
ATOM 1646 N N . ASP A 1 206 ? -20.904 2.765 7.797 1.00 93.88 206 ASP A N 1
ATOM 1647 C CA . ASP A 1 206 ? -21.746 1.800 7.099 1.00 93.88 206 ASP A CA 1
ATOM 1648 C C . ASP A 1 206 ? -22.186 2.285 5.700 1.00 93.88 206 ASP A C 1
ATOM 1650 O O . ASP A 1 206 ? -22.440 1.488 4.796 1.00 93.88 206 ASP A O 1
ATOM 1654 N N . MET A 1 207 ? -22.224 3.608 5.507 1.00 95.94 207 MET A N 1
ATOM 1655 C CA . MET A 1 207 ? -22.690 4.258 4.277 1.00 95.94 207 MET A CA 1
ATOM 1656 C C . MET A 1 207 ? -21.568 4.859 3.435 1.00 95.94 207 MET A C 1
ATOM 1658 O O . MET A 1 207 ? -21.773 5.158 2.260 1.00 95.94 207 MET A O 1
ATOM 1662 N N . SER A 1 208 ? -20.389 5.053 4.020 1.00 97.25 208 SER A N 1
ATOM 1663 C CA . SER A 1 208 ? -19.305 5.790 3.386 1.00 97.25 208 SER A CA 1
ATOM 1664 C C . SER A 1 208 ? -17.934 5.268 3.777 1.00 97.25 208 SER A C 1
ATOM 1666 O O . SER A 1 208 ? -17.732 4.738 4.870 1.00 97.25 208 SER A O 1
ATOM 1668 N N . ASN A 1 209 ? -16.967 5.463 2.894 1.00 97.62 209 ASN A N 1
ATOM 1669 C CA . ASN A 1 209 ? -15.564 5.226 3.185 1.00 97.62 209 ASN A CA 1
ATOM 1670 C C . ASN A 1 209 ? -14.738 6.348 2.568 1.00 97.62 209 ASN A C 1
ATOM 1672 O O . ASN A 1 209 ? -14.816 6.565 1.358 1.00 97.62 209 ASN A O 1
ATOM 1676 N N . THR A 1 210 ? -13.965 7.041 3.396 1.00 98.44 210 THR A N 1
ATOM 1677 C CA . THR A 1 210 ? -13.094 8.145 2.987 1.00 98.44 210 THR A CA 1
ATOM 1678 C C . THR A 1 210 ? -11.672 7.854 3.431 1.00 98.44 210 THR A C 1
ATOM 1680 O O . THR A 1 210 ? -11.459 7.479 4.584 1.00 98.44 210 THR A O 1
ATOM 1683 N N . SER A 1 211 ? -10.705 8.082 2.547 1.00 97.94 211 SER A N 1
ATOM 1684 C CA . SER A 1 211 ? -9.281 8.049 2.874 1.00 97.94 211 SER A CA 1
ATOM 1685 C C . SER A 1 211 ? -8.537 9.203 2.213 1.00 97.94 211 SER A C 1
ATOM 1687 O O . SER A 1 211 ? -8.847 9.598 1.087 1.00 97.94 211 SER A O 1
ATOM 1689 N N . ILE A 1 212 ? -7.556 9.748 2.921 1.00 98.56 212 ILE A N 1
ATOM 1690 C CA . ILE A 1 212 ? -6.611 10.744 2.428 1.00 98.56 212 ILE A CA 1
ATOM 1691 C C . ILE A 1 212 ? -5.229 10.319 2.905 1.00 98.56 212 ILE A C 1
ATOM 1693 O O . ILE A 1 212 ? -5.003 10.179 4.104 1.00 98.56 212 ILE A O 1
ATOM 1697 N N . THR A 1 213 ? -4.306 10.162 1.972 1.00 97.56 213 THR A N 1
ATOM 1698 C CA . THR A 1 213 ? -2.936 9.744 2.238 1.00 97.56 213 THR A CA 1
ATOM 1699 C C . THR A 1 213 ? -1.984 10.751 1.609 1.00 97.56 213 THR A C 1
ATOM 1701 O O . THR A 1 213 ? -2.198 11.218 0.488 1.00 97.56 213 THR A O 1
ATOM 1704 N N . PHE A 1 214 ? -0.923 11.085 2.326 1.00 98.44 214 PHE A N 1
ATOM 1705 C CA . PHE A 1 214 ? 0.198 11.847 1.799 1.00 98.44 214 PHE A CA 1
ATOM 1706 C C . PHE A 1 214 ? 1.485 11.114 2.134 1.00 98.44 214 PHE A C 1
ATOM 1708 O O . PHE A 1 214 ? 1.702 10.769 3.292 1.00 98.44 214 PHE A O 1
ATOM 1715 N N . ASP A 1 215 ? 2.356 10.947 1.149 1.00 93.19 215 ASP A N 1
ATOM 1716 C CA . ASP A 1 215 ? 3.668 10.338 1.309 1.00 93.19 215 ASP A CA 1
ATOM 1717 C C . ASP A 1 215 ? 4.715 11.194 0.589 1.00 93.19 215 ASP A C 1
ATOM 1719 O O . ASP A 1 215 ? 4.567 11.533 -0.586 1.00 93.19 215 ASP A O 1
ATOM 1723 N N . ARG A 1 216 ? 5.808 11.508 1.280 1.00 97.81 216 ARG A N 1
ATOM 1724 C CA . ARG A 1 216 ? 7.048 12.008 0.690 1.00 97.81 216 ARG A CA 1
ATOM 1725 C C . ARG A 1 216 ? 8.091 10.912 0.813 1.00 97.81 216 ARG A C 1
ATOM 1727 O O . ARG A 1 216 ? 8.440 10.542 1.930 1.00 97.81 216 ARG A O 1
ATOM 1734 N N . VAL A 1 217 ? 8.617 10.440 -0.308 1.00 92.19 217 VAL A N 1
ATOM 1735 C CA . VAL A 1 217 ? 9.731 9.484 -0.348 1.00 92.19 217 VAL A CA 1
ATOM 1736 C C . VAL A 1 217 ? 10.946 10.177 -0.934 1.00 92.19 217 VAL A C 1
ATOM 1738 O O . VAL A 1 217 ? 10.849 10.749 -2.011 1.00 92.19 217 VAL A O 1
ATOM 1741 N N . GLN A 1 218 ? 12.076 10.126 -0.241 1.00 96.88 218 GLN A N 1
ATOM 1742 C CA . GLN A 1 218 ? 13.333 10.742 -0.646 1.00 96.88 218 GLN A CA 1
ATOM 1743 C C . GLN A 1 218 ? 14.423 9.679 -0.792 1.00 96.88 218 GLN A C 1
ATOM 1745 O O . GLN A 1 218 ? 14.538 8.786 0.048 1.00 96.88 218 GLN A O 1
ATOM 1750 N N . SER A 1 219 ? 15.243 9.808 -1.831 1.00 96.31 219 SER A N 1
ATOM 1751 C CA . SER A 1 219 ? 16.501 9.078 -1.972 1.00 96.31 219 SER A CA 1
ATOM 1752 C C . SER A 1 219 ? 17.555 9.664 -1.037 1.00 96.31 219 SER A C 1
ATOM 1754 O O . SER A 1 219 ? 17.804 10.870 -1.046 1.00 96.31 219 SER A O 1
ATOM 1756 N N . VAL A 1 220 ? 18.120 8.820 -0.177 1.00 96.75 220 VAL A N 1
ATOM 1757 C CA . VAL A 1 220 ? 19.094 9.228 0.849 1.00 96.75 220 VAL A CA 1
ATOM 1758 C C . VAL A 1 220 ? 20.467 8.600 0.640 1.00 96.75 220 VAL A C 1
ATOM 1760 O O . VAL A 1 220 ? 21.466 9.170 1.069 1.00 96.75 220 VAL A O 1
ATOM 1763 N N . ASP A 1 221 ? 20.526 7.437 -0.009 1.00 95.50 221 ASP A N 1
ATOM 1764 C CA . ASP A 1 221 ? 21.774 6.756 -0.346 1.00 95.50 221 ASP A CA 1
ATOM 1765 C C . ASP A 1 221 ? 21.558 5.776 -1.519 1.00 95.50 221 ASP A C 1
ATOM 1767 O O . ASP A 1 221 ? 20.497 5.737 -2.146 1.00 95.50 221 ASP A O 1
ATOM 1771 N N . GLY A 1 222 ? 22.585 5.000 -1.861 1.00 93.31 222 GLY A N 1
ATOM 1772 C CA . GLY A 1 222 ? 22.545 3.987 -2.909 1.00 93.31 222 GLY A CA 1
ATOM 1773 C C . GLY A 1 222 ? 23.631 4.206 -3.956 1.00 93.31 222 GLY A C 1
ATOM 1774 O O . GLY A 1 222 ? 24.763 4.573 -3.646 1.00 93.31 222 GLY A O 1
ATOM 1775 N N . SER A 1 223 ? 23.301 3.979 -5.222 1.00 94.31 223 SER A N 1
ATOM 1776 C CA . SER A 1 223 ? 24.240 4.109 -6.338 1.00 94.31 223 SER A CA 1
ATOM 1777 C C . SER A 1 223 ? 24.733 5.543 -6.533 1.00 94.31 223 SER A C 1
ATOM 1779 O O . SER A 1 223 ? 24.024 6.500 -6.250 1.00 94.31 223 SER A O 1
ATOM 1781 N N . SER A 1 224 ? 25.949 5.706 -7.060 1.00 95.31 224 SER A N 1
ATOM 1782 C CA . SER A 1 224 ? 26.504 7.033 -7.352 1.00 95.31 224 SER A CA 1
ATOM 1783 C C . SER A 1 224 ? 25.741 7.741 -8.475 1.00 95.31 224 SER A C 1
ATOM 1785 O O . SER A 1 224 ? 25.178 7.082 -9.350 1.00 95.31 224 SER A O 1
ATOM 1787 N N . GLN A 1 225 ? 25.814 9.077 -8.517 1.00 95.44 225 GLN A N 1
ATOM 1788 C CA . GLN A 1 225 ? 25.185 9.901 -9.561 1.00 95.44 225 GLN A CA 1
ATOM 1789 C C . GLN A 1 225 ? 25.467 9.388 -10.982 1.00 95.44 225 GLN A C 1
ATOM 1791 O O . GLN A 1 225 ? 24.570 9.357 -11.809 1.00 95.44 225 GLN A O 1
ATOM 1796 N N . ARG A 1 226 ? 26.667 8.862 -11.256 1.00 93.00 226 ARG A N 1
ATOM 1797 C CA . ARG A 1 226 ? 27.037 8.310 -12.574 1.00 93.00 226 ARG A CA 1
ATOM 1798 C C . ARG A 1 226 ? 26.188 7.110 -13.020 1.00 93.00 226 ARG A C 1
ATOM 1800 O O . ARG A 1 226 ? 26.069 6.860 -14.212 1.00 93.00 226 ARG A O 1
ATOM 1807 N N . LYS A 1 227 ? 25.598 6.355 -12.087 1.00 91.75 227 LYS A N 1
ATOM 1808 C CA . LYS A 1 227 ? 24.646 5.277 -12.412 1.00 91.75 227 LYS A CA 1
ATOM 1809 C C . LYS A 1 227 ? 23.274 5.825 -12.815 1.00 91.75 227 LYS A C 1
ATOM 1811 O O . LYS A 1 227 ? 22.599 5.204 -13.633 1.00 91.75 227 LYS A O 1
ATOM 1816 N N . PHE A 1 228 ? 22.888 6.981 -12.276 1.00 91.81 228 PHE A N 1
ATOM 1817 C CA . PHE A 1 228 ? 21.670 7.700 -12.649 1.00 91.81 228 PHE A CA 1
ATOM 1818 C C . PHE A 1 228 ? 21.879 8.424 -13.982 1.00 91.81 228 PHE A C 1
ATOM 1820 O O . PHE A 1 228 ? 21.178 8.139 -14.954 1.00 91.81 228 PHE A O 1
ATOM 1827 N N . TRP A 1 229 ? 22.905 9.274 -14.040 1.00 93.12 229 TRP A N 1
ATOM 1828 C CA . TRP A 1 229 ? 23.364 9.984 -15.224 1.00 93.12 229 TRP A CA 1
ATOM 1829 C C . TRP A 1 229 ? 24.821 10.439 -15.082 1.00 93.12 229 TRP A C 1
ATOM 1831 O O . TRP A 1 229 ? 25.185 11.151 -14.144 1.00 93.12 229 TRP A O 1
ATOM 1841 N N . ASP A 1 230 ? 25.646 10.075 -16.056 1.00 92.56 230 ASP A N 1
ATOM 1842 C CA . ASP A 1 230 ? 27.003 10.568 -16.244 1.00 92.56 230 ASP A CA 1
ATOM 1843 C C . ASP A 1 230 ? 27.046 11.470 -17.484 1.00 92.56 230 ASP A C 1
ATOM 1845 O O . ASP A 1 230 ? 27.040 11.002 -18.624 1.00 92.56 230 ASP A O 1
ATOM 1849 N N . SER A 1 231 ? 27.109 12.783 -17.262 1.00 91.19 231 SER A N 1
ATOM 1850 C CA . SER A 1 231 ? 27.166 13.773 -18.339 1.00 91.19 231 SER A CA 1
ATOM 1851 C C . SER A 1 231 ? 28.485 13.757 -19.118 1.00 91.19 231 SER A C 1
ATOM 1853 O O . SER A 1 231 ? 28.505 14.216 -20.258 1.00 91.19 231 SER A O 1
ATOM 1855 N N . ALA A 1 232 ? 29.571 13.221 -18.547 1.00 92.75 232 ALA A N 1
ATOM 1856 C CA . ALA A 1 232 ? 30.870 13.152 -19.214 1.00 92.75 232 ALA A CA 1
ATOM 1857 C C . ALA A 1 232 ? 30.930 11.999 -20.219 1.00 92.75 232 ALA A C 1
ATOM 1859 O O . ALA A 1 232 ? 31.547 12.127 -21.275 1.00 92.75 232 ALA A O 1
ATOM 1860 N N . THR A 1 233 ? 30.282 10.877 -19.898 1.00 89.12 233 THR A N 1
ATOM 1861 C CA . THR A 1 233 ? 30.228 9.698 -20.777 1.00 89.12 233 THR A CA 1
ATOM 1862 C C . THR A 1 233 ? 28.913 9.581 -21.550 1.00 89.12 233 THR A C 1
ATOM 1864 O O . THR A 1 233 ? 28.814 8.735 -22.434 1.00 89.12 233 THR A O 1
ATOM 1867 N N . LEU A 1 234 ? 27.926 10.440 -21.260 1.00 86.00 234 LEU A N 1
ATOM 1868 C CA . LEU A 1 234 ? 26.558 10.387 -21.791 1.00 86.00 234 LEU A CA 1
ATOM 1869 C C . LEU A 1 234 ? 25.884 9.026 -21.545 1.00 86.00 234 LEU A C 1
ATOM 1871 O O . LEU A 1 234 ? 25.109 8.543 -22.372 1.00 86.00 234 LEU A O 1
ATOM 1875 N N . THR A 1 235 ? 26.183 8.405 -20.402 1.00 87.88 235 THR A N 1
ATOM 1876 C CA . THR A 1 235 ? 25.640 7.100 -19.996 1.00 87.88 235 THR A CA 1
ATOM 1877 C C . THR A 1 235 ? 24.863 7.205 -18.685 1.00 87.88 235 THR A C 1
ATOM 1879 O O . THR A 1 235 ? 24.915 8.218 -17.995 1.00 87.88 235 THR A O 1
ATOM 1882 N N . GLY A 1 236 ? 24.103 6.169 -18.336 1.00 86.69 236 GLY A N 1
ATOM 1883 C CA . GLY A 1 236 ? 23.325 6.107 -17.097 1.00 86.69 236 GLY A CA 1
ATOM 1884 C C . GLY A 1 236 ? 21.907 5.601 -17.330 1.00 86.69 236 GLY A C 1
ATOM 1885 O O . GLY A 1 236 ? 21.504 5.334 -18.461 1.00 86.69 236 GLY A O 1
ATOM 1886 N N . ALA A 1 237 ? 21.145 5.464 -16.247 1.00 86.38 237 ALA A N 1
ATOM 1887 C CA . ALA A 1 237 ? 19.772 4.969 -16.288 1.00 86.38 237 ALA A CA 1
ATOM 1888 C C . ALA A 1 237 ? 18.810 5.881 -17.056 1.00 86.38 237 ALA A C 1
ATOM 1890 O O . ALA A 1 237 ? 17.894 5.389 -17.716 1.00 86.38 237 ALA A O 1
ATOM 1891 N N . ARG A 1 238 ? 18.990 7.205 -16.971 1.00 89.00 238 ARG A N 1
ATOM 1892 C CA . ARG A 1 238 ? 18.231 8.169 -17.776 1.00 89.00 238 ARG A CA 1
ATOM 1893 C C . ARG A 1 238 ? 18.961 9.502 -17.828 1.00 89.00 238 ARG A C 1
ATOM 1895 O O . ARG A 1 238 ? 19.439 9.990 -16.813 1.00 89.00 238 ARG A O 1
ATOM 1902 N N . THR A 1 239 ? 18.984 10.119 -19.006 1.00 90.44 239 THR A N 1
ATOM 1903 C CA . THR A 1 239 ? 19.538 11.464 -19.210 1.00 90.44 239 THR A CA 1
ATOM 1904 C C . THR A 1 239 ? 19.052 12.437 -18.143 1.00 90.44 239 THR A C 1
ATOM 1906 O O . THR A 1 239 ? 17.850 12.530 -17.922 1.00 90.44 239 THR A O 1
ATOM 1909 N N . ASN A 1 240 ? 19.963 13.181 -17.517 1.00 93.12 240 ASN A N 1
ATOM 1910 C CA . ASN A 1 240 ? 19.673 14.171 -16.475 1.00 93.12 240 ASN A CA 1
ATOM 1911 C C . ASN A 1 240 ? 18.848 13.643 -15.285 1.00 93.12 240 ASN A C 1
ATOM 1913 O O . ASN A 1 240 ? 18.167 14.441 -14.655 1.00 93.12 240 ASN A O 1
ATOM 1917 N N . ALA A 1 241 ? 18.833 12.335 -15.007 1.00 93.69 241 ALA A N 1
ATOM 1918 C CA . ALA A 1 241 ? 18.237 11.837 -13.771 1.00 93.69 241 ALA A CA 1
ATOM 1919 C C . ALA A 1 241 ? 19.155 12.139 -12.586 1.00 93.69 241 ALA A C 1
ATOM 1921 O O . ALA A 1 241 ? 20.367 11.927 -12.680 1.00 93.69 241 ALA A O 1
ATOM 1922 N N . ASP A 1 242 ? 18.570 12.601 -11.487 1.00 94.88 242 ASP A N 1
ATOM 1923 C CA . ASP A 1 242 ? 19.298 12.882 -10.253 1.00 94.88 242 ASP A CA 1
ATOM 1924 C C . ASP A 1 242 ? 19.206 11.690 -9.289 1.00 94.88 242 ASP A C 1
ATOM 1926 O O . ASP A 1 242 ? 18.203 10.970 -9.254 1.00 94.88 242 ASP A O 1
ATOM 1930 N N . ARG A 1 243 ? 20.278 11.452 -8.535 1.00 95.56 243 ARG A N 1
ATOM 1931 C CA . ARG A 1 243 ? 20.308 10.502 -7.422 1.00 95.56 243 ARG A CA 1
ATOM 1932 C C . ARG A 1 243 ? 19.503 11.024 -6.238 1.00 95.56 243 ARG A C 1
ATOM 1934 O O . ARG A 1 243 ? 18.862 10.222 -5.556 1.00 95.56 243 ARG A O 1
ATOM 1941 N N . ASP A 1 244 ? 19.549 12.327 -5.995 1.00 96.31 244 ASP A N 1
ATOM 1942 C CA . ASP A 1 244 ? 19.014 12.985 -4.811 1.00 96.31 244 ASP A CA 1
ATOM 1943 C C . ASP A 1 244 ? 17.631 13.567 -5.132 1.00 96.31 244 ASP A C 1
ATOM 1945 O O . ASP A 1 244 ? 17.439 14.774 -5.233 1.00 96.31 244 ASP A O 1
ATOM 1949 N N . PHE A 1 245 ? 16.650 12.682 -5.310 1.00 95.81 245 PHE A N 1
ATOM 1950 C CA . PHE A 1 245 ? 15.271 13.048 -5.641 1.00 95.81 245 PHE A CA 1
ATOM 1951 C C . PHE A 1 245 ? 14.309 12.812 -4.468 1.00 95.81 245 PHE A C 1
ATOM 1953 O O . PHE A 1 245 ? 14.505 11.920 -3.634 1.00 95.81 245 PHE A O 1
ATOM 1960 N N . SER A 1 246 ? 13.203 13.550 -4.458 1.00 98.06 246 SER A N 1
ATOM 1961 C CA . SER A 1 246 ? 12.016 13.323 -3.640 1.00 98.06 246 SER A CA 1
ATOM 1962 C C . SER A 1 246 ? 10.774 13.164 -4.518 1.00 98.06 246 SER A C 1
ATOM 1964 O O . SER A 1 246 ? 10.571 13.882 -5.491 1.00 98.06 246 SER A O 1
ATOM 1966 N N . ILE A 1 247 ? 9.884 12.254 -4.132 1.00 93.88 247 ILE A N 1
ATOM 1967 C CA . ILE A 1 247 ? 8.573 12.057 -4.749 1.00 93.88 247 ILE A CA 1
ATOM 1968 C C . ILE A 1 247 ? 7.507 12.358 -3.706 1.00 93.88 247 ILE A C 1
ATOM 1970 O O . ILE A 1 247 ? 7.466 11.734 -2.645 1.00 93.88 247 ILE A O 1
ATOM 1974 N N . TYR A 1 248 ? 6.620 13.286 -4.035 1.00 98.38 248 TYR A N 1
ATOM 1975 C CA . TYR A 1 248 ? 5.456 13.652 -3.247 1.00 98.38 248 TYR A CA 1
ATOM 1976 C C . TYR A 1 248 ? 4.226 12.991 -3.864 1.00 98.38 248 TYR A C 1
ATOM 1978 O O . TYR A 1 248 ? 3.902 13.231 -5.025 1.00 98.38 248 TYR A O 1
ATOM 1986 N N . THR A 1 249 ? 3.537 12.149 -3.099 1.00 95.12 249 THR A N 1
ATOM 1987 C CA . THR A 1 249 ? 2.287 11.505 -3.507 1.00 95.12 249 THR A CA 1
ATOM 1988 C C . THR A 1 249 ? 1.172 11.939 -2.572 1.00 95.12 249 THR A C 1
ATOM 1990 O O . THR A 1 249 ? 1.250 11.717 -1.371 1.00 95.12 249 THR A O 1
ATOM 1993 N N . THR A 1 250 ? 0.116 12.531 -3.123 1.00 98.44 250 THR A N 1
ATOM 1994 C CA . THR A 1 250 ? -1.144 12.770 -2.409 1.00 98.44 250 THR A CA 1
ATOM 1995 C C . THR A 1 250 ? -2.219 11.897 -3.031 1.00 98.44 250 THR A C 1
ATOM 1997 O O . THR A 1 250 ? -2.433 11.959 -4.240 1.00 98.44 250 THR A O 1
ATOM 2000 N N . ALA A 1 251 ? -2.904 11.092 -2.231 1.00 96.19 251 ALA A N 1
ATOM 2001 C CA . ALA A 1 251 ? -4.030 10.282 -2.666 1.00 96.19 251 ALA A CA 1
ATOM 2002 C C . ALA A 1 251 ? -5.263 10.608 -1.824 1.00 96.19 251 ALA A C 1
ATOM 2004 O O . ALA A 1 251 ? -5.175 10.758 -0.611 1.00 96.19 251 ALA A O 1
ATOM 2005 N N . ALA A 1 252 ? -6.420 10.711 -2.462 1.00 98.44 252 ALA A N 1
ATOM 2006 C CA . ALA A 1 252 ? -7.696 10.867 -1.787 1.00 98.44 252 ALA A CA 1
ATOM 2007 C C . ALA A 1 252 ? -8.722 9.955 -2.450 1.00 98.44 252 ALA A C 1
ATOM 2009 O O . ALA A 1 252 ? -8.781 9.861 -3.676 1.00 98.44 252 ALA A O 1
ATOM 2010 N N . SER A 1 253 ? -9.541 9.283 -1.652 1.00 97.75 253 SER A N 1
ATOM 2011 C CA . SER A 1 253 ? -10.660 8.502 -2.155 1.00 97.75 253 SER A CA 1
ATOM 2012 C C . SER A 1 253 ? -11.881 8.675 -1.270 1.00 97.75 253 SER A C 1
ATOM 2014 O O . SER A 1 253 ? -11.778 8.818 -0.050 1.00 97.75 253 SER A O 1
ATOM 2016 N N . HIS A 1 254 ? -13.049 8.681 -1.896 1.00 98.44 254 HIS A N 1
ATOM 2017 C CA . HIS A 1 254 ? -14.321 8.731 -1.203 1.00 98.44 254 HIS A CA 1
ATOM 2018 C C . HIS A 1 254 ? -15.321 7.843 -1.927 1.00 98.44 254 HIS A C 1
ATOM 2020 O O . HIS A 1 254 ? -15.509 7.970 -3.135 1.00 98.44 254 HIS A O 1
ATOM 2026 N N . SER A 1 255 ? -15.971 6.956 -1.185 1.00 98.19 255 SER A N 1
ATOM 2027 C CA . SER A 1 255 ? -17.104 6.176 -1.669 1.00 98.19 255 SER A CA 1
ATOM 2028 C C . SER A 1 255 ? -18.308 6.397 -0.768 1.00 98.19 255 SER A C 1
ATOM 2030 O O . SER A 1 255 ? -18.161 6.463 0.454 1.00 98.19 255 SER A O 1
ATOM 2032 N N . GLN A 1 256 ? -19.481 6.506 -1.379 1.00 98.06 256 GLN A N 1
ATOM 2033 C CA . GLN A 1 256 ? -20.740 6.808 -0.715 1.00 98.06 256 GLN A CA 1
ATOM 2034 C C . GLN A 1 256 ? -21.850 5.960 -1.331 1.00 98.06 256 GLN A C 1
ATOM 2036 O O . GLN A 1 256 ? -22.043 5.975 -2.549 1.00 98.06 256 GLN A O 1
ATOM 2041 N N . TYR A 1 257 ? -22.591 5.240 -0.491 1.00 97.94 257 TYR A N 1
ATOM 2042 C CA . TYR A 1 257 ? -23.872 4.667 -0.887 1.00 97.94 257 TYR A CA 1
ATOM 2043 C C . TYR A 1 257 ? -24.928 5.774 -0.965 1.00 97.94 257 TYR A C 1
ATOM 2045 O O . TYR A 1 257 ? -24.992 6.642 -0.088 1.00 97.94 257 TYR A O 1
ATOM 2053 N N . LEU A 1 258 ? -25.727 5.761 -2.031 1.00 96.94 258 LEU A N 1
ATOM 2054 C CA . LEU A 1 258 ? -26.717 6.809 -2.315 1.00 96.94 258 LEU A CA 1
ATOM 2055 C C . LEU A 1 258 ? -28.117 6.466 -1.787 1.00 96.94 258 LEU A C 1
ATOM 2057 O O . LEU A 1 258 ? -28.989 7.330 -1.748 1.00 96.94 258 LEU A O 1
ATOM 2061 N N . ASP A 1 259 ? -28.318 5.223 -1.362 1.00 94.94 259 ASP A N 1
ATOM 2062 C CA . ASP A 1 259 ? -29.568 4.686 -0.835 1.00 94.94 259 ASP A CA 1
ATOM 2063 C C . ASP A 1 259 ? -29.304 3.781 0.376 1.00 94.94 259 ASP A C 1
ATOM 2065 O O . ASP A 1 259 ? -28.231 3.186 0.502 1.00 94.94 259 ASP A O 1
ATOM 2069 N N . ASN A 1 260 ? -30.291 3.670 1.268 1.00 92.56 260 ASN A N 1
ATOM 2070 C CA . ASN A 1 260 ? -30.176 2.890 2.507 1.00 92.56 260 ASN A CA 1
ATOM 2071 C C . ASN A 1 260 ? -30.007 1.384 2.256 1.00 92.56 260 ASN A C 1
ATOM 2073 O O . ASN A 1 260 ? -29.388 0.696 3.068 1.00 92.56 260 ASN A O 1
ATOM 2077 N N . ASP A 1 261 ? -30.511 0.893 1.123 1.00 92.69 261 ASP A N 1
ATOM 2078 C CA . ASP A 1 261 ? -30.400 -0.506 0.705 1.00 92.69 261 ASP A CA 1
ATOM 2079 C C . ASP A 1 261 ? -29.015 -0.821 0.101 1.00 92.69 261 ASP A C 1
ATOM 2081 O O . ASP A 1 261 ? -28.683 -1.973 -0.193 1.00 92.69 261 ASP A O 1
ATOM 2085 N N . LYS A 1 262 ? -28.148 0.198 -0.014 1.00 94.12 262 LYS A N 1
ATOM 2086 C CA . LYS A 1 262 ? -26.767 0.121 -0.508 1.00 94.12 262 LYS A CA 1
ATOM 2087 C C . LYS A 1 262 ? -26.676 -0.468 -1.917 1.00 94.12 262 LYS A C 1
ATOM 2089 O O . LYS A 1 262 ? -25.713 -1.191 -2.213 1.00 94.12 262 LYS A O 1
ATOM 2094 N N . ILE A 1 263 ? -27.668 -0.174 -2.753 1.00 95.31 263 ILE A N 1
ATOM 2095 C CA . ILE A 1 263 ? -27.784 -0.611 -4.148 1.00 95.31 263 ILE A CA 1
ATOM 2096 C C . ILE A 1 263 ? -26.859 0.224 -5.034 1.00 95.31 263 ILE A C 1
ATOM 2098 O O . ILE A 1 263 ? -26.144 -0.309 -5.879 1.00 95.31 263 ILE A O 1
ATOM 2102 N N . GLN A 1 264 ? -26.845 1.534 -4.826 1.00 96.94 264 GLN A N 1
ATOM 2103 C CA . GLN A 1 264 ? -26.121 2.503 -5.630 1.00 96.94 264 GLN A CA 1
ATOM 2104 C C . GLN A 1 264 ? -24.920 3.027 -4.857 1.00 96.94 264 GLN A C 1
ATOM 2106 O O . GLN A 1 264 ? -25.044 3.470 -3.712 1.00 96.94 264 GLN A O 1
ATOM 2111 N N . ARG A 1 265 ? -23.750 3.028 -5.494 1.00 97.00 265 ARG A N 1
ATOM 2112 C CA . ARG A 1 265 ? -22.518 3.555 -4.904 1.00 97.00 265 ARG A CA 1
ATOM 2113 C C . ARG A 1 265 ? -21.812 4.486 -5.872 1.00 97.00 265 ARG A C 1
ATOM 2115 O O . ARG A 1 265 ? -21.558 4.128 -7.017 1.00 97.00 265 ARG A O 1
ATOM 2122 N N . LEU A 1 266 ? -21.442 5.663 -5.383 1.00 98.12 266 LEU A N 1
ATOM 2123 C CA . LEU A 1 266 ? -20.560 6.587 -6.082 1.00 98.12 266 LEU A CA 1
ATOM 2124 C C . LEU A 1 266 ? -19.180 6.536 -5.433 1.00 98.12 266 LEU A C 1
ATOM 2126 O O . LEU A 1 266 ? -19.068 6.681 -4.218 1.00 98.12 266 LEU A O 1
ATOM 2130 N N . THR A 1 267 ? -18.138 6.335 -6.233 1.00 97.62 267 THR A N 1
ATOM 2131 C CA . THR A 1 267 ? -16.741 6.321 -5.791 1.00 97.62 267 THR A CA 1
ATOM 2132 C C . THR A 1 267 ? -15.938 7.329 -6.596 1.00 97.62 267 THR A C 1
ATOM 2134 O O . THR A 1 267 ? -15.934 7.278 -7.821 1.00 97.62 267 THR A O 1
ATOM 2137 N N . GLY A 1 268 ? -15.245 8.230 -5.912 1.00 97.62 268 GLY A N 1
ATOM 2138 C CA . GLY A 1 268 ? -14.251 9.126 -6.486 1.00 97.62 268 GLY A CA 1
ATOM 2139 C C . GLY A 1 268 ? -12.862 8.799 -5.948 1.00 97.62 268 GLY A C 1
ATOM 2140 O O . GLY A 1 268 ? -12.709 8.493 -4.763 1.00 97.62 268 GLY A O 1
ATOM 2141 N N . SER A 1 269 ? -11.845 8.882 -6.798 1.00 96.25 269 SER A N 1
ATOM 2142 C CA . SER A 1 269 ? -10.446 8.795 -6.385 1.00 96.25 269 SER A CA 1
ATOM 2143 C C . SER A 1 269 ? -9.579 9.810 -7.121 1.00 96.25 269 SER A C 1
ATOM 2145 O O . SER A 1 269 ? -9.836 10.158 -8.272 1.00 96.25 269 SER A O 1
ATOM 2147 N N . LEU A 1 270 ? -8.549 10.286 -6.433 1.00 96.62 270 LEU A N 1
ATOM 2148 C CA . LEU A 1 270 ? -7.537 11.207 -6.924 1.00 96.62 270 LEU A CA 1
ATOM 2149 C C . LEU A 1 270 ? -6.176 10.726 -6.424 1.00 96.62 270 LEU A C 1
ATOM 2151 O O . LEU A 1 270 ? -6.024 10.416 -5.245 1.00 96.62 270 LEU A O 1
ATOM 2155 N N . ARG A 1 271 ? -5.173 10.705 -7.296 1.00 95.25 271 ARG A N 1
ATOM 2156 C CA . ARG A 1 271 ? -3.771 10.486 -6.951 1.00 95.25 271 ARG A CA 1
ATOM 2157 C C . ARG A 1 271 ? -2.916 11.487 -7.712 1.00 95.25 271 ARG A C 1
ATOM 2159 O O . ARG A 1 271 ? -2.909 11.487 -8.937 1.00 95.25 271 ARG A O 1
ATOM 2166 N N . TRP A 1 272 ? -2.192 12.323 -6.986 1.00 97.06 272 TRP A N 1
ATOM 2167 C CA . TRP A 1 272 ? -1.301 13.341 -7.521 1.00 97.06 272 TRP A CA 1
ATOM 2168 C C . TRP A 1 272 ? 0.134 13.030 -7.114 1.00 97.06 272 TRP A C 1
ATOM 2170 O O . TRP A 1 272 ? 0.417 12.842 -5.934 1.00 97.06 272 TRP A O 1
ATOM 2180 N N . ILE A 1 273 ? 1.018 12.937 -8.102 1.00 92.69 273 ILE A N 1
ATOM 2181 C CA . ILE A 1 273 ? 2.413 12.533 -7.948 1.00 92.69 273 ILE A CA 1
ATOM 2182 C C . ILE A 1 273 ? 3.276 13.645 -8.521 1.00 92.69 273 ILE A C 1
ATOM 2184 O O . ILE A 1 273 ? 3.134 13.995 -9.695 1.00 92.69 273 ILE A O 1
ATOM 2188 N N . VAL A 1 274 ? 4.163 14.192 -7.703 1.00 97.75 274 VAL A N 1
ATOM 2189 C CA . VAL A 1 274 ? 5.065 15.278 -8.080 1.00 97.75 274 VAL A CA 1
ATOM 2190 C C . VAL A 1 274 ? 6.463 14.925 -7.603 1.00 97.75 274 VAL A C 1
ATOM 2192 O O . VAL A 1 274 ? 6.664 14.814 -6.396 1.00 97.75 274 VAL A O 1
ATOM 2195 N N . PRO A 1 275 ? 7.427 14.735 -8.505 1.00 96.31 275 PRO A N 1
ATOM 2196 C CA . PRO A 1 275 ? 8.828 14.713 -8.132 1.00 96.31 275 PRO A CA 1
ATOM 2197 C C . PRO A 1 275 ? 9.443 16.114 -8.185 1.00 96.31 275 PRO A C 1
ATOM 2199 O O . PRO A 1 275 ? 8.960 16.981 -8.915 1.00 96.31 275 PRO A O 1
ATOM 2202 N N . ASP A 1 276 ? 10.498 16.330 -7.405 1.00 97.56 276 ASP A N 1
ATOM 2203 C CA . ASP A 1 276 ? 11.344 17.529 -7.492 1.00 97.56 276 ASP A CA 1
ATOM 2204 C C . ASP A 1 276 ? 12.373 17.431 -8.628 1.00 97.56 276 ASP A C 1
ATOM 2206 O O . ASP A 1 276 ? 12.694 18.439 -9.250 1.00 97.56 276 ASP A O 1
ATOM 2210 N N . GLU A 1 277 ? 12.807 16.212 -8.946 1.00 96.69 277 GLU A N 1
ATOM 2211 C CA . GLU A 1 277 ? 13.828 15.922 -9.945 1.00 96.69 277 GLU A CA 1
ATOM 2212 C C . GLU A 1 277 ? 13.371 14.906 -10.997 1.00 96.69 277 GLU A C 1
ATOM 2214 O O . GLU A 1 277 ? 12.341 14.231 -10.892 1.00 96.69 277 GLU A O 1
ATOM 2219 N N . ARG A 1 278 ? 14.170 14.769 -12.058 1.00 95.06 278 ARG A N 1
ATOM 2220 C CA . ARG A 1 278 ? 13.932 13.751 -13.085 1.00 95.06 278 ARG A CA 1
ATOM 2221 C C . ARG A 1 278 ? 14.265 12.362 -12.537 1.00 95.06 278 ARG A C 1
ATOM 2223 O O . ARG A 1 278 ? 15.383 12.109 -12.095 1.00 95.06 278 ARG A O 1
ATOM 2230 N N . LEU A 1 279 ? 13.319 11.433 -12.644 1.00 88.12 279 LEU A N 1
ATOM 2231 C CA . LEU A 1 279 ? 13.424 10.111 -12.033 1.00 88.12 279 LEU A CA 1
ATOM 2232 C C . LEU A 1 279 ? 14.030 9.071 -12.979 1.00 88.12 279 LEU A C 1
ATOM 2234 O O . LEU A 1 279 ? 13.926 9.157 -14.204 1.00 88.12 279 LEU A O 1
ATOM 2238 N N . VAL A 1 280 ? 14.608 8.010 -12.423 1.00 87.69 280 VAL A N 1
ATOM 2239 C CA . VAL A 1 280 ? 14.959 6.812 -13.204 1.00 87.69 280 VAL A CA 1
ATOM 2240 C C . VAL A 1 280 ? 13.696 6.057 -13.645 1.00 87.69 280 VAL A C 1
ATOM 2242 O O . VAL A 1 280 ? 12.679 6.135 -12.954 1.00 87.69 280 VAL A O 1
ATOM 2245 N N . PRO A 1 281 ? 13.728 5.270 -14.742 1.00 83.44 281 PRO A N 1
ATOM 2246 C CA . PRO A 1 281 ? 12.539 4.584 -15.263 1.00 83.44 281 PRO A CA 1
ATOM 2247 C C . PRO A 1 281 ? 11.810 3.717 -14.230 1.00 83.44 281 PRO A C 1
ATOM 2249 O O . PRO A 1 281 ? 10.587 3.653 -14.234 1.00 83.44 281 PRO A O 1
ATOM 2252 N N . ALA A 1 282 ? 12.552 3.117 -13.294 1.00 78.06 282 ALA A N 1
ATOM 2253 C CA . ALA A 1 282 ? 12.001 2.306 -12.207 1.00 78.06 282 ALA A CA 1
ATOM 2254 C C . ALA A 1 282 ? 11.103 3.082 -11.221 1.00 78.06 282 ALA A C 1
ATOM 2256 O O . ALA A 1 282 ? 10.351 2.467 -10.472 1.00 78.06 282 ALA A O 1
ATOM 2257 N N . LYS A 1 283 ? 11.197 4.417 -11.201 1.00 83.38 283 LYS A N 1
ATOM 2258 C CA . LYS A 1 283 ? 10.439 5.315 -10.320 1.00 83.38 283 LYS A CA 1
ATOM 2259 C C . LYS A 1 283 ? 9.406 6.168 -11.055 1.00 83.38 283 LYS A C 1
ATOM 2261 O O . LYS A 1 283 ? 8.630 6.864 -10.408 1.00 83.38 283 LYS A O 1
ATOM 2266 N N . MET A 1 284 ? 9.380 6.113 -12.385 1.00 83.94 284 MET A N 1
ATOM 2267 C CA . MET A 1 284 ? 8.382 6.824 -13.176 1.00 83.94 284 MET A CA 1
ATOM 2268 C C . MET A 1 284 ? 6.992 6.209 -12.989 1.00 83.94 284 MET A C 1
ATOM 2270 O O . MET A 1 284 ? 6.832 5.020 -12.718 1.00 83.94 284 MET A O 1
ATOM 2274 N N . THR A 1 285 ? 5.968 7.030 -13.180 1.00 80.44 285 THR A N 1
ATOM 2275 C CA . THR A 1 285 ? 4.568 6.616 -13.134 1.00 80.44 285 THR A CA 1
ATOM 2276 C C . THR A 1 285 ? 4.070 6.243 -14.526 1.00 80.44 285 THR A C 1
ATOM 2278 O O . THR A 1 285 ? 4.308 6.962 -15.498 1.00 80.44 285 THR A O 1
ATOM 2281 N N . THR A 1 286 ? 3.330 5.139 -14.612 1.00 80.50 286 THR A N 1
ATOM 2282 C CA . THR A 1 286 ? 2.632 4.704 -15.824 1.00 80.50 286 THR A CA 1
ATOM 2283 C C . THR A 1 286 ? 1.173 5.179 -15.824 1.00 80.50 286 THR A C 1
ATOM 2285 O O . THR A 1 286 ? 0.477 5.131 -14.809 1.00 80.50 286 THR A O 1
ATOM 2288 N N . PHE A 1 287 ? 0.700 5.639 -16.983 1.00 84.69 287 PHE A N 1
ATOM 2289 C CA . PHE A 1 287 ? -0.667 6.100 -17.226 1.00 84.69 287 PHE A CA 1
ATOM 2290 C C . PHE A 1 287 ? -1.269 5.341 -18.417 1.00 84.69 287 PHE A C 1
ATOM 2292 O O . PHE A 1 287 ? -0.642 5.219 -19.472 1.00 84.69 287 PHE A O 1
ATOM 2299 N N . GLY A 1 288 ? -2.506 4.877 -18.252 1.00 81.12 288 GLY A N 1
ATOM 2300 C CA . GLY A 1 288 ? -3.229 4.013 -19.189 1.00 81.12 288 GLY A CA 1
ATOM 2301 C C . GLY A 1 288 ? -3.261 2.560 -18.712 1.00 81.12 288 GLY A C 1
ATOM 2302 O O . GLY A 1 288 ? -2.232 2.032 -18.287 1.00 81.12 288 GLY A O 1
ATOM 2303 N N . GLY A 1 289 ? -4.447 1.948 -18.737 1.00 82.19 289 GLY A N 1
ATOM 2304 C CA . GLY A 1 289 ? -4.671 0.591 -18.237 1.00 82.19 289 GLY A CA 1
ATOM 2305 C C . GLY A 1 289 ? -5.817 0.473 -17.237 1.00 82.19 289 GLY A C 1
ATOM 2306 O O . GLY A 1 289 ? -6.427 1.468 -16.837 1.00 82.19 289 GLY A O 1
ATOM 2307 N N . MET A 1 290 ? -6.099 -0.755 -16.798 1.00 82.12 290 MET A N 1
ATOM 2308 C CA . MET A 1 290 ? -7.210 -1.050 -15.881 1.00 82.12 290 MET A CA 1
ATOM 2309 C C . MET A 1 290 ? -7.089 -0.286 -14.551 1.00 82.12 290 MET A C 1
ATOM 2311 O O . MET A 1 290 ? -8.088 0.194 -14.014 1.00 82.12 290 MET A O 1
ATOM 2315 N N . TYR A 1 291 ? -5.863 -0.150 -14.040 1.00 74.88 291 TYR A N 1
ATOM 2316 C CA . TYR A 1 291 ? -5.566 0.427 -12.722 1.00 74.88 291 TYR A CA 1
ATOM 2317 C C . TYR A 1 291 ? -5.146 1.904 -12.754 1.00 74.88 291 TYR A C 1
ATOM 2319 O O . TYR A 1 291 ? -4.712 2.444 -11.738 1.00 74.88 291 TYR A O 1
ATOM 2327 N N . SER A 1 292 ? -5.252 2.563 -13.908 1.00 83.88 292 SER A N 1
ATOM 2328 C CA . SER A 1 292 ? -4.949 3.989 -14.053 1.00 83.88 292 SER A CA 1
ATOM 2329 C C . SER A 1 292 ? -6.091 4.703 -14.777 1.00 83.88 292 SER A C 1
ATOM 2331 O O . SER A 1 292 ? -7.063 5.099 -14.140 1.00 83.88 292 SER A O 1
ATOM 2333 N N . VAL A 1 293 ? -6.012 4.829 -16.101 1.00 89.31 293 VAL A N 1
ATOM 2334 C CA . VAL A 1 293 ? -7.064 5.407 -16.940 1.00 89.31 293 VAL A CA 1
ATOM 2335 C C . VAL A 1 293 ? -7.663 4.292 -17.791 1.00 89.31 293 VAL A C 1
ATOM 2337 O O . VAL A 1 293 ? -7.091 3.885 -18.809 1.00 89.31 293 VAL A O 1
ATOM 2340 N N . ARG A 1 294 ? -8.817 3.779 -17.345 1.00 88.25 294 ARG A N 1
ATOM 2341 C CA . ARG A 1 294 ? -9.572 2.735 -18.055 1.00 88.25 294 ARG A CA 1
ATOM 2342 C C . ARG A 1 294 ? -9.951 3.214 -19.458 1.00 88.25 294 ARG A C 1
ATOM 2344 O O . ARG A 1 294 ? -10.167 4.401 -19.673 1.00 88.25 294 ARG A O 1
ATOM 2351 N N . GLY A 1 295 ? -10.044 2.281 -20.405 1.00 87.56 295 GLY A N 1
ATOM 2352 C CA . GLY A 1 295 ? -10.308 2.575 -21.822 1.00 87.56 295 GLY A CA 1
ATOM 2353 C C . GLY A 1 295 ? -9.047 2.829 -22.661 1.00 87.56 295 GLY A C 1
ATOM 2354 O O . GLY A 1 295 ? -9.114 2.771 -23.886 1.00 87.56 295 GLY A O 1
ATOM 2355 N N . TYR A 1 296 ? -7.887 3.028 -22.028 1.00 88.00 296 TYR A N 1
ATOM 2356 C CA . TYR A 1 296 ? -6.591 3.119 -22.704 1.00 88.00 296 TYR A CA 1
ATOM 2357 C C . TYR A 1 296 ? -5.812 1.807 -22.612 1.00 88.00 296 TYR A C 1
ATOM 2359 O O . TYR A 1 296 ? -5.973 1.036 -21.665 1.00 88.00 296 TYR A O 1
ATOM 2367 N N . LYS A 1 297 ? -4.921 1.585 -23.587 1.00 86.00 297 LYS A N 1
ATOM 2368 C CA . LYS A 1 297 ? -3.929 0.506 -23.520 1.00 86.00 297 LYS A CA 1
ATOM 2369 C C . LYS A 1 297 ? -3.021 0.681 -22.299 1.00 86.00 297 LYS A C 1
ATOM 2371 O O . LYS A 1 297 ? -2.740 1.803 -21.876 1.00 86.00 297 LYS A O 1
ATOM 2376 N N . GLU A 1 298 ? -2.547 -0.442 -21.782 1.00 78.94 298 GLU A N 1
ATOM 2377 C CA . GLU A 1 298 ? -1.623 -0.501 -20.650 1.00 78.94 298 GLU A CA 1
ATOM 2378 C C . GLU A 1 298 ? -0.305 0.223 -20.954 1.00 78.94 298 GLU A C 1
ATOM 2380 O O . GLU A 1 298 ? 0.221 0.134 -22.066 1.00 78.94 298 GLU A O 1
ATOM 2385 N N . SER A 1 299 ? 0.218 0.953 -19.963 1.00 78.06 299 SER A N 1
ATOM 2386 C CA . SER A 1 299 ? 1.481 1.711 -20.044 1.00 78.06 299 SER A CA 1
ATOM 2387 C C . SER A 1 299 ? 1.567 2.687 -21.229 1.00 78.06 299 SER A C 1
ATOM 2389 O O . SER A 1 299 ? 2.637 2.903 -21.798 1.00 78.06 299 SER A O 1
ATOM 2391 N N . ARG A 1 300 ? 0.440 3.306 -21.612 1.00 81.38 300 ARG A N 1
ATOM 2392 C CA . ARG A 1 300 ? 0.351 4.203 -22.778 1.00 81.38 300 ARG A CA 1
ATOM 2393 C C . ARG A 1 300 ? 1.275 5.419 -22.691 1.00 81.38 300 ARG A C 1
ATOM 2395 O O . ARG A 1 300 ? 1.765 5.871 -23.733 1.00 81.38 300 ARG A O 1
ATOM 2402 N N . ILE A 1 301 ? 1.442 5.976 -21.492 1.00 85.50 301 ILE A N 1
ATOM 2403 C CA . ILE A 1 301 ? 2.322 7.109 -21.184 1.00 85.50 301 ILE A CA 1
ATOM 2404 C C . ILE A 1 301 ? 3.114 6.768 -19.922 1.00 85.50 301 ILE A C 1
ATOM 2406 O O . ILE A 1 301 ? 2.560 6.239 -18.963 1.00 85.50 301 ILE A O 1
ATOM 2410 N N . ILE A 1 302 ? 4.404 7.100 -19.911 1.00 84.94 302 ILE A N 1
ATOM 2411 C CA . ILE A 1 302 ? 5.281 6.956 -18.747 1.00 84.94 302 ILE A CA 1
ATOM 2412 C C . ILE A 1 302 ? 5.893 8.328 -18.465 1.00 84.94 302 ILE A C 1
ATOM 2414 O O . ILE A 1 302 ? 6.509 8.919 -19.353 1.00 84.94 302 ILE A O 1
ATOM 2418 N N . ALA A 1 303 ? 5.700 8.853 -17.256 1.00 88.56 303 ALA A N 1
ATOM 2419 C CA . ALA A 1 303 ? 6.145 10.193 -16.872 1.00 88.56 303 ALA A CA 1
ATOM 2420 C C . ALA A 1 303 ? 6.659 10.231 -15.426 1.00 88.56 303 ALA A C 1
ATOM 2422 O O . ALA A 1 303 ? 6.363 9.349 -14.628 1.00 88.56 303 ALA A O 1
ATOM 2423 N N . ASP A 1 304 ? 7.432 11.260 -15.086 1.00 87.62 304 ASP A N 1
ATOM 2424 C CA . ASP A 1 304 ? 7.988 11.452 -13.739 1.00 87.62 304 ASP A CA 1
ATOM 2425 C C . ASP A 1 304 ? 6.900 11.664 -12.677 1.00 87.62 304 ASP A C 1
ATOM 2427 O O . ASP A 1 304 ? 6.953 11.103 -11.585 1.00 87.62 304 ASP A O 1
ATOM 2431 N N . GLY A 1 305 ? 5.863 12.417 -13.030 1.00 90.88 305 GLY A N 1
ATOM 2432 C CA . GLY A 1 305 ? 4.710 12.678 -12.182 1.00 90.88 305 GLY A CA 1
ATOM 2433 C C . GLY A 1 305 ? 3.452 12.896 -13.009 1.00 90.88 305 GLY A C 1
ATOM 2434 O O . GLY A 1 305 ? 3.470 12.834 -14.239 1.00 90.88 305 GLY A O 1
ATOM 2435 N N . GLY A 1 306 ? 2.347 13.154 -12.320 1.00 92.94 306 GLY A N 1
ATOM 2436 C CA . GLY A 1 306 ? 1.065 13.457 -12.937 1.00 92.94 306 GLY A CA 1
ATOM 2437 C C . GLY A 1 306 ? -0.108 13.248 -11.991 1.00 92.94 306 GLY A C 1
ATOM 2438 O O . GLY A 1 306 ? 0.060 13.004 -10.795 1.00 92.94 306 GLY A O 1
ATOM 2439 N N . ILE A 1 307 ? -1.311 13.376 -12.542 1.00 96.00 307 ILE A N 1
ATOM 2440 C CA . ILE A 1 307 ? -2.570 13.2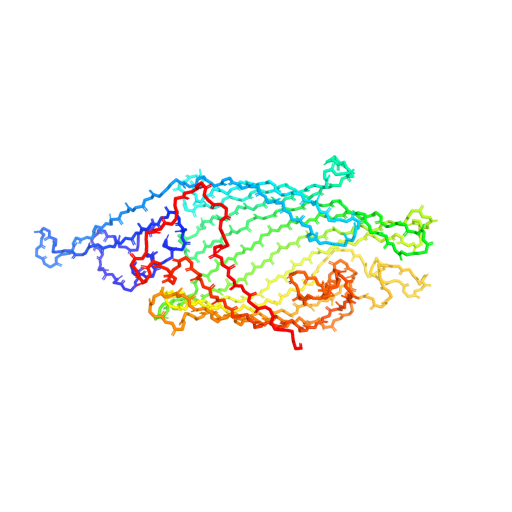64 -11.807 1.00 96.00 307 ILE A CA 1
ATOM 2441 C C . ILE A 1 307 ? -3.391 12.126 -12.413 1.00 96.00 307 ILE A C 1
ATOM 2443 O O . ILE A 1 307 ? -3.587 12.071 -13.624 1.00 96.00 307 ILE A O 1
ATOM 2447 N N . LEU A 1 308 ? -3.882 11.234 -11.559 1.00 89.62 308 LEU A N 1
ATOM 2448 C CA . LEU A 1 308 ? -4.890 10.228 -11.871 1.00 89.62 308 LEU A CA 1
ATOM 2449 C C . LEU A 1 308 ? -6.155 10.590 -11.104 1.00 89.62 308 LEU A C 1
ATOM 2451 O O . LEU A 1 308 ? -6.121 10.683 -9.880 1.00 89.62 308 LEU A O 1
ATOM 2455 N N . ALA A 1 309 ? -7.262 10.781 -11.806 1.00 95.88 309 ALA A N 1
ATOM 2456 C CA . ALA A 1 309 ? -8.563 10.995 -11.195 1.00 95.88 309 ALA A CA 1
ATOM 2457 C C . ALA A 1 309 ? -9.562 10.014 -11.801 1.00 95.88 309 ALA A C 1
ATOM 2459 O O . ALA A 1 309 ? -9.521 9.745 -13.001 1.00 95.88 309 ALA A O 1
ATOM 2460 N N . SER A 1 310 ? -10.451 9.470 -10.978 1.00 93.88 310 SER A N 1
ATOM 2461 C CA . SER A 1 310 ? -11.524 8.609 -11.456 1.00 93.88 310 SER A CA 1
ATOM 2462 C C . SER A 1 310 ? -12.808 8.861 -10.686 1.00 93.88 310 SER A C 1
ATOM 2464 O O . SER A 1 310 ? -12.791 9.162 -9.492 1.00 93.88 310 SER A O 1
ATOM 2466 N N . VAL A 1 311 ? -13.925 8.727 -11.391 1.00 96.69 311 VAL A N 1
ATOM 2467 C CA . VAL A 1 311 ? -15.261 8.679 -10.806 1.00 96.69 311 VAL A CA 1
ATOM 2468 C C . VAL A 1 311 ? -15.932 7.426 -11.344 1.00 96.69 311 VAL A C 1
ATOM 2470 O O . VAL A 1 311 ? -15.867 7.136 -12.537 1.00 96.69 311 VAL A O 1
ATOM 2473 N N . GLN A 1 312 ? -16.544 6.656 -10.457 1.00 95.69 312 GLN A N 1
ATOM 2474 C CA . GLN A 1 312 ? -17.226 5.418 -10.785 1.00 95.69 312 GLN A CA 1
ATOM 2475 C C . GLN A 1 312 ? -18.573 5.377 -10.078 1.00 95.69 312 GLN A C 1
ATOM 2477 O O . GLN A 1 312 ? -18.649 5.518 -8.858 1.00 95.69 312 GLN A O 1
ATOM 2482 N N . TYR A 1 313 ? -19.621 5.142 -10.857 1.00 96.88 313 TYR A N 1
ATOM 2483 C CA . TYR A 1 313 ? -20.945 4.812 -10.359 1.00 96.88 313 TYR A CA 1
ATOM 2484 C C . TYR A 1 313 ? -21.166 3.304 -10.495 1.00 96.88 313 TYR A C 1
ATOM 2486 O O . TYR A 1 313 ? -20.847 2.709 -11.525 1.00 96.88 313 TYR A O 1
ATOM 2494 N N . GLU A 1 314 ? -21.689 2.680 -9.449 1.00 95.19 314 GLU A N 1
ATOM 2495 C CA . GLU A 1 314 ? -21.991 1.253 -9.408 1.00 95.19 314 GLU A CA 1
ATOM 2496 C C . GLU A 1 314 ? -23.441 1.036 -9.000 1.00 95.19 314 GLU A C 1
ATOM 2498 O O . GLU A 1 314 ? -23.937 1.693 -8.082 1.00 95.19 314 GLU A O 1
ATOM 2503 N N . TYR A 1 315 ? -24.078 0.068 -9.656 1.00 94.69 315 TYR A N 1
ATOM 2504 C CA . TYR A 1 315 ? -25.424 -0.390 -9.354 1.00 94.69 315 TYR A CA 1
ATOM 2505 C C . TYR A 1 315 ? -25.403 -1.901 -9.083 1.00 94.69 315 TYR A C 1
ATOM 2507 O O . TYR A 1 315 ? -25.003 -2.703 -9.935 1.00 94.69 315 TYR A O 1
ATOM 2515 N N . ASP A 1 316 ? -25.790 -2.291 -7.872 1.00 91.56 316 ASP A N 1
ATOM 2516 C CA . ASP A 1 316 ? -25.797 -3.676 -7.405 1.00 91.56 316 ASP A CA 1
ATOM 2517 C C . ASP A 1 316 ? -27.158 -4.328 -7.696 1.00 91.56 316 ASP A C 1
ATOM 2519 O O . ASP A 1 316 ? -28.134 -4.113 -6.978 1.00 91.56 316 ASP A O 1
ATOM 2523 N N . LEU A 1 317 ? -27.212 -5.114 -8.776 1.00 89.06 317 LEU A N 1
ATOM 2524 C CA . LEU A 1 317 ? -28.429 -5.796 -9.229 1.00 89.06 317 LEU A CA 1
ATOM 2525 C C . LEU A 1 317 ? -28.952 -6.784 -8.182 1.00 89.06 317 LEU A C 1
ATOM 2527 O O . LEU A 1 317 ? -30.138 -6.791 -7.881 1.00 89.06 317 LEU A O 1
ATOM 2531 N N . VAL A 1 318 ? -28.058 -7.546 -7.547 1.00 86.38 318 VAL A N 1
ATOM 2532 C CA . VAL A 1 318 ? -28.449 -8.560 -6.555 1.00 86.38 318 VAL A CA 1
ATOM 2533 C C . VAL A 1 318 ? -29.097 -7.911 -5.339 1.00 86.38 318 VAL A C 1
ATOM 2535 O O . VAL A 1 318 ? -30.093 -8.409 -4.816 1.00 86.38 318 VAL A O 1
ATOM 2538 N N . LYS A 1 319 ? -28.547 -6.785 -4.873 1.00 86.19 319 LYS A N 1
ATOM 2539 C CA . LYS A 1 319 ? -29.166 -6.038 -3.772 1.00 86.19 319 LYS A CA 1
ATOM 2540 C C . LYS A 1 319 ? -30.481 -5.395 -4.175 1.00 86.19 319 LYS A C 1
ATOM 2542 O O . LYS A 1 319 ? -31.379 -5.320 -3.343 1.00 86.19 319 LYS A O 1
ATOM 2547 N N . HIS A 1 320 ? -30.590 -4.934 -5.418 1.00 89.00 320 HIS A N 1
ATOM 2548 C CA . HIS A 1 320 ? -31.842 -4.399 -5.926 1.00 89.00 320 HIS A CA 1
ATOM 2549 C C . HIS A 1 320 ? -32.952 -5.454 -5.893 1.00 89.00 320 HIS A C 1
ATOM 2551 O O . HIS A 1 320 ? -34.012 -5.198 -5.326 1.00 89.00 320 HIS A O 1
ATOM 2557 N N . ASP A 1 321 ? -32.680 -6.653 -6.406 1.00 87.12 321 ASP A N 1
ATOM 2558 C CA . ASP A 1 321 ? -33.646 -7.753 -6.436 1.00 87.12 321 ASP A CA 1
ATOM 2559 C C . ASP A 1 321 ? -34.007 -8.226 -5.019 1.00 87.12 321 ASP A C 1
ATOM 2561 O O . ASP A 1 321 ? -35.183 -8.419 -4.697 1.00 87.12 321 ASP A O 1
ATOM 2565 N N . ALA A 1 322 ? -33.015 -8.311 -4.124 1.00 83.94 322 ALA A N 1
ATOM 2566 C CA . ALA A 1 322 ? -33.240 -8.631 -2.715 1.00 83.94 322 ALA A CA 1
ATOM 2567 C C . ALA A 1 322 ? -34.118 -7.582 -2.005 1.00 83.94 322 ALA A C 1
ATOM 2569 O O . ALA A 1 322 ? -35.006 -7.946 -1.233 1.00 83.94 322 ALA A O 1
ATOM 2570 N N . ALA A 1 323 ? -33.921 -6.288 -2.285 1.00 83.94 323 ALA A N 1
ATOM 2571 C CA . ALA A 1 323 ? -34.755 -5.211 -1.745 1.00 83.94 323 ALA A CA 1
ATOM 2572 C C . ALA A 1 323 ? -36.200 -5.260 -2.279 1.00 83.94 323 ALA A C 1
ATOM 2574 O O . ALA A 1 323 ? -37.129 -4.843 -1.589 1.00 83.94 323 ALA A O 1
ATOM 2575 N N . GLN A 1 324 ? -36.411 -5.822 -3.474 1.00 84.06 324 GLN A N 1
ATOM 2576 C CA . GLN A 1 324 ? -37.743 -6.087 -4.029 1.00 84.06 324 GLN A CA 1
ATOM 2577 C C . GLN A 1 324 ? -38.394 -7.378 -3.498 1.00 84.06 324 GLN A C 1
ATOM 2579 O O . GLN A 1 324 ? -39.509 -7.715 -3.901 1.00 84.06 324 GLN A O 1
ATOM 2584 N N . GLY A 1 325 ? -37.734 -8.105 -2.591 1.00 78.19 325 GLY A N 1
ATOM 2585 C CA . GLY A 1 325 ? -38.247 -9.353 -2.025 1.00 78.19 325 GLY A CA 1
ATOM 2586 C C . GLY A 1 325 ? -38.117 -10.560 -2.955 1.00 78.19 325 GLY A C 1
ATOM 2587 O O . GLY A 1 325 ? -38.772 -11.577 -2.720 1.00 78.19 325 GLY A O 1
ATOM 2588 N N . GLN A 1 326 ? -37.289 -10.472 -4.001 1.00 72.19 326 GLN A N 1
ATOM 2589 C CA . GLN A 1 326 ? -36.969 -11.625 -4.835 1.00 72.19 326 GLN A CA 1
ATOM 2590 C C . GLN A 1 326 ? -35.983 -12.556 -4.107 1.00 72.19 326 GLN A C 1
ATOM 2592 O O . GLN A 1 326 ? -35.118 -12.085 -3.362 1.00 72.19 326 GLN A O 1
ATOM 2597 N N . PRO A 1 327 ? -36.109 -13.886 -4.277 1.00 67.19 327 PRO A N 1
ATOM 2598 C CA . PRO A 1 327 ? -35.202 -14.834 -3.645 1.00 67.19 327 PRO A CA 1
ATOM 2599 C C . PRO A 1 327 ? -33.772 -14.622 -4.147 1.00 67.19 327 PRO A C 1
ATOM 2601 O O . PRO A 1 327 ? -33.539 -14.531 -5.349 1.00 67.19 327 PRO A O 1
ATOM 2604 N N . THR A 1 328 ? -32.807 -14.585 -3.224 1.00 60.16 328 THR A N 1
ATOM 2605 C CA . THR A 1 328 ? -31.387 -14.498 -3.577 1.00 60.16 328 THR A CA 1
ATOM 2606 C C . THR A 1 328 ? -31.020 -15.675 -4.486 1.00 60.16 328 THR A C 1
ATOM 2608 O O . THR A 1 328 ? -31.228 -16.824 -4.076 1.00 60.16 328 THR A O 1
ATOM 2611 N N . PRO A 1 329 ? -30.459 -15.436 -5.684 1.00 57.44 329 PRO A N 1
ATOM 2612 C CA . PRO A 1 329 ? -30.132 -16.510 -6.610 1.00 57.44 329 PRO A CA 1
ATOM 2613 C C . PRO A 1 329 ? -29.159 -17.496 -5.958 1.00 57.44 329 PRO A C 1
ATOM 2615 O O . PRO A 1 329 ? -28.124 -17.122 -5.392 1.00 57.44 329 PRO A O 1
ATOM 2618 N N . THR A 1 330 ? -29.510 -18.782 -6.001 1.00 56.44 330 THR A N 1
ATOM 2619 C CA . THR A 1 330 ? -28.649 -19.858 -5.506 1.00 56.44 330 THR A CA 1
ATOM 2620 C C . THR A 1 330 ? -27.386 -19.961 -6.361 1.00 56.44 330 THR A C 1
ATOM 2622 O O . THR A 1 330 ? -27.427 -19.729 -7.564 1.00 56.44 330 THR A O 1
ATOM 2625 N N . LEU A 1 331 ? -26.263 -20.345 -5.744 1.00 51.78 331 LEU A N 1
ATOM 2626 C CA . LEU A 1 331 ? -24.894 -20.370 -6.296 1.00 51.78 331 LEU A CA 1
ATOM 2627 C C . LEU A 1 331 ? -24.672 -21.106 -7.645 1.00 51.78 331 LEU A C 1
ATOM 2629 O O . LEU A 1 331 ? -23.537 -21.128 -8.115 1.00 51.78 331 LEU A O 1
ATOM 2633 N N . GLY A 1 332 ? -25.699 -21.703 -8.256 1.00 48.84 332 GLY A N 1
ATOM 2634 C CA . GLY A 1 332 ? -25.621 -22.480 -9.497 1.00 48.84 332 GLY A CA 1
ATOM 2635 C C . GLY A 1 332 ? -25.953 -21.731 -10.794 1.00 48.84 332 GLY A C 1
ATOM 2636 O O . GLY A 1 332 ? -25.669 -22.267 -11.862 1.00 48.84 332 GLY A O 1
ATOM 2637 N N . GLU A 1 333 ? -26.519 -20.521 -10.741 1.00 47.22 333 GLU A N 1
ATOM 2638 C CA . GLU A 1 333 ? -26.885 -19.763 -11.948 1.00 47.22 333 GLU A CA 1
ATOM 2639 C C . GLU A 1 333 ? -25.841 -18.674 -12.252 1.00 47.22 333 GLU A C 1
ATOM 2641 O O . GLU A 1 333 ? -25.508 -17.829 -11.416 1.00 47.22 333 GLU A O 1
ATOM 2646 N N . TYR A 1 334 ? -25.264 -18.726 -13.456 1.00 45.28 334 TYR A N 1
ATOM 2647 C CA . TYR A 1 334 ? -24.318 -17.726 -13.951 1.00 45.28 334 TYR A CA 1
ATOM 2648 C C . TYR A 1 334 ? -25.076 -16.457 -14.353 1.00 45.28 334 TYR A C 1
ATOM 2650 O O . TYR A 1 334 ? -25.352 -16.239 -15.530 1.00 45.28 334 TYR A O 1
ATOM 2658 N N . GLU A 1 335 ? -25.415 -15.624 -13.374 1.00 54.62 335 GLU A N 1
ATOM 2659 C CA . GLU A 1 335 ? -26.113 -14.358 -13.600 1.00 54.62 335 GLU A CA 1
ATOM 2660 C C . GLU A 1 335 ? -25.218 -13.147 -13.295 1.00 54.62 335 GLU A C 1
ATOM 2662 O O . GLU A 1 335 ? -24.301 -13.203 -12.466 1.00 54.62 335 GLU A O 1
ATOM 2667 N N . ILE A 1 336 ? -25.441 -12.040 -14.008 1.00 50.69 336 ILE A N 1
ATOM 2668 C CA . ILE A 1 336 ? -24.655 -10.807 -13.876 1.00 50.69 336 ILE A CA 1
ATOM 2669 C C . ILE A 1 336 ? -24.946 -10.185 -12.504 1.00 50.69 336 ILE A C 1
ATOM 2671 O O . ILE A 1 336 ? -26.002 -9.609 -12.286 1.00 50.69 336 ILE A O 1
ATOM 2675 N N . LYS A 1 337 ? -23.989 -10.269 -11.572 1.00 56.50 337 LYS A N 1
ATOM 2676 C CA . LYS A 1 337 ? -24.202 -9.830 -10.177 1.00 56.50 337 LYS A CA 1
ATOM 2677 C C . LYS A 1 337 ? -24.073 -8.320 -9.959 1.00 56.50 337 LYS A C 1
ATOM 2679 O O . LYS A 1 337 ? -24.626 -7.790 -9.002 1.00 56.50 337 LYS A O 1
ATOM 2684 N N . LYS A 1 338 ? -23.297 -7.624 -10.795 1.00 48.66 338 LYS A N 1
ATOM 2685 C CA . LYS A 1 338 ? -23.013 -6.185 -10.658 1.00 48.66 338 LYS A CA 1
ATOM 2686 C C . LYS A 1 338 ? -22.844 -5.533 -12.022 1.00 48.66 338 LYS A C 1
ATOM 2688 O O . LYS A 1 338 ? -22.163 -6.091 -12.880 1.00 48.66 338 LYS A O 1
ATOM 2693 N N . LEU A 1 339 ? -23.395 -4.332 -12.184 1.00 46.53 339 LEU A N 1
ATOM 2694 C CA . LEU A 1 339 ? -23.153 -3.474 -13.341 1.00 46.53 339 LEU A CA 1
ATOM 2695 C C . LEU A 1 339 ? -22.447 -2.193 -12.885 1.00 46.53 339 LEU A C 1
ATOM 2697 O O . LEU A 1 339 ? -22.926 -1.463 -12.019 1.00 46.53 339 LEU A O 1
ATOM 2701 N N . ALA A 1 340 ? -21.295 -1.919 -13.491 1.00 47.88 340 ALA A N 1
ATOM 2702 C CA . ALA A 1 340 ? -20.556 -0.674 -13.320 1.00 47.88 340 ALA A CA 1
ATOM 2703 C C . ALA A 1 340 ? -20.476 0.022 -14.688 1.00 47.88 340 ALA A C 1
ATOM 2705 O O . ALA A 1 340 ? -19.547 -0.256 -15.451 1.00 47.88 340 ALA A O 1
ATOM 2706 N N . PRO A 1 341 ? -21.463 0.859 -15.061 1.00 46.34 341 PRO A N 1
ATOM 2707 C CA . PRO A 1 341 ? -21.389 1.611 -16.306 1.00 46.34 341 PRO A CA 1
ATOM 2708 C C . PRO A 1 341 ? -20.182 2.559 -16.251 1.00 46.34 341 PRO A C 1
ATOM 2710 O O . PRO A 1 341 ? -20.093 3.438 -15.394 1.00 46.34 341 PRO 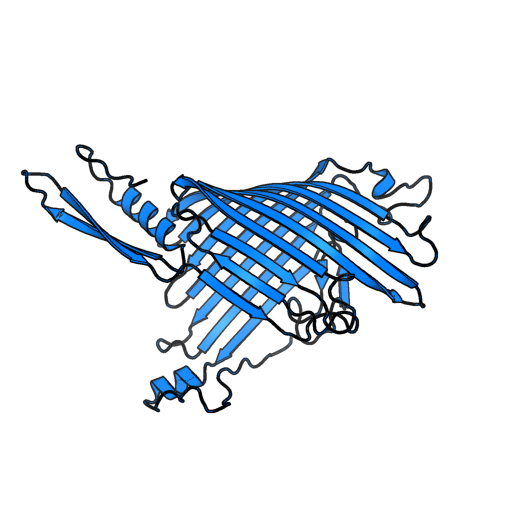A O 1
ATOM 2713 N N . LEU A 1 342 ? -19.224 2.353 -17.155 1.00 33.72 342 LEU A N 1
ATOM 2714 C CA . LEU A 1 342 ? -18.042 3.200 -17.287 1.00 33.72 342 LEU A CA 1
ATOM 2715 C C . LEU A 1 342 ? -18.377 4.377 -18.206 1.00 33.72 342 LEU A C 1
ATOM 2717 O O . LEU A 1 342 ? -18.632 4.184 -19.393 1.00 33.72 342 LEU A O 1
ATOM 2721 N N . VAL A 1 343 ? -18.365 5.592 -17.661 1.00 31.28 343 VAL A N 1
ATOM 2722 C CA . VAL A 1 343 ? -18.421 6.830 -18.448 1.00 31.28 343 VAL A CA 1
ATOM 2723 C C . VAL A 1 343 ? -17.005 7.395 -18.504 1.00 31.28 343 VAL A C 1
ATOM 2725 O O . VAL A 1 343 ? -16.431 7.717 -17.467 1.00 31.28 343 VAL A O 1
ATOM 2728 N N . PHE A 1 344 ? -16.427 7.463 -19.704 1.00 31.64 344 PHE A N 1
ATOM 2729 C CA . PHE A 1 344 ? -15.122 8.083 -19.944 1.00 31.64 344 PHE A CA 1
ATOM 2730 C C . PHE A 1 344 ? -15.310 9.589 -20.162 1.00 31.64 344 PHE A C 1
ATOM 2732 O O . PHE A 1 344 ? -16.215 9.982 -20.900 1.00 31.64 344 PHE A O 1
ATOM 2739 N N . PHE A 1 345 ? -14.464 10.414 -19.545 1.00 30.78 345 PHE A N 1
ATOM 2740 C CA . PHE A 1 345 ? -14.330 11.841 -19.846 1.00 30.78 345 PHE A CA 1
ATOM 2741 C C . PHE A 1 345 ? -12.861 12.211 -20.011 1.00 30.78 345 PHE A C 1
ATOM 2743 O O . PHE A 1 345 ? -12.028 11.645 -19.262 1.00 30.78 345 PHE A O 1
#